Protein AF-A0A8J3T8C5-F1 (afdb_monomer_lite)

Radius of gyration: 22.95 Å; chains: 1; bounding box: 77×51×50 Å

Structure (mmCIF, N/CA/C/O backbone):
data_AF-A0A8J3T8C5-F1
#
_entry.id   AF-A0A8J3T8C5-F1
#
loop_
_atom_site.group_PDB
_atom_site.id
_atom_site.type_symbol
_atom_site.label_atom_id
_atom_site.label_alt_id
_atom_site.label_comp_id
_atom_site.label_asym_id
_atom_site.label_entity_id
_atom_site.label_seq_id
_atom_site.pdbx_PDB_ins_code
_atom_site.Cartn_x
_atom_site.Cartn_y
_atom_site.Cartn_z
_atom_site.occupancy
_atom_site.B_iso_or_equiv
_atom_site.auth_seq_id
_atom_site.auth_comp_id
_atom_site.auth_asym_id
_atom_site.auth_atom_id
_atom_site.pdbx_PDB_model_num
ATOM 1 N N . MET A 1 1 ? -41.965 19.117 18.213 1.00 55.69 1 MET A N 1
ATOM 2 C CA . MET A 1 1 ? -40.954 18.030 18.163 1.00 55.69 1 MET A CA 1
ATOM 3 C C . MET A 1 1 ? -40.346 17.825 16.765 1.00 55.69 1 MET A C 1
ATOM 5 O O . MET A 1 1 ? -39.524 16.938 16.603 1.00 55.69 1 MET A O 1
ATOM 9 N N . THR A 1 2 ? -40.701 18.625 15.754 1.00 56.28 2 THR A N 1
ATOM 10 C CA . THR A 1 2 ? -40.221 18.489 14.362 1.00 56.28 2 THR A CA 1
ATOM 11 C C . THR A 1 2 ? -38.882 19.183 14.089 1.00 56.28 2 THR A C 1
ATOM 13 O O . THR A 1 2 ? -38.141 18.744 13.213 1.00 56.28 2 THR A O 1
ATOM 16 N N . ASP A 1 3 ? -38.525 20.197 14.880 1.00 58.56 3 ASP A N 1
ATOM 17 C CA . ASP A 1 3 ? -37.331 21.024 14.638 1.00 58.56 3 ASP A CA 1
ATOM 18 C C . ASP A 1 3 ? -36.010 20.261 14.844 1.00 58.56 3 ASP A C 1
ATOM 20 O O . ASP A 1 3 ? -35.013 20.537 14.179 1.00 58.56 3 ASP A O 1
ATOM 24 N N . GLY A 1 4 ? -36.007 19.233 15.702 1.00 58.41 4 GLY A N 1
ATOM 25 C CA . GLY A 1 4 ? -34.820 18.412 15.961 1.00 58.41 4 GLY A CA 1
ATOM 26 C C . GLY A 1 4 ? -34.433 17.494 14.795 1.00 58.41 4 GLY A C 1
ATOM 27 O O . GLY A 1 4 ? -33.251 17.321 14.514 1.00 58.41 4 GLY A O 1
ATOM 28 N N . ILE A 1 5 ? -35.413 16.939 14.075 1.00 61.56 5 ILE A N 1
ATOM 29 C CA . ILE A 1 5 ? -35.160 16.022 12.949 1.00 61.56 5 ILE A CA 1
ATOM 30 C C . ILE A 1 5 ? -34.628 16.797 11.737 1.00 61.56 5 ILE A C 1
ATOM 32 O O . ILE A 1 5 ? -33.687 16.351 11.083 1.00 61.56 5 ILE A O 1
ATOM 36 N N . ALA A 1 6 ? -35.170 17.991 11.475 1.00 65.62 6 ALA A N 1
ATOM 37 C CA . ALA A 1 6 ? -34.697 18.854 10.395 1.00 65.62 6 ALA A CA 1
ATOM 38 C C . ALA A 1 6 ? -33.242 19.315 10.614 1.00 65.62 6 ALA A C 1
ATOM 40 O O . ALA A 1 6 ? -32.443 19.302 9.676 1.00 65.62 6 ALA A O 1
ATOM 41 N N . ALA A 1 7 ? -32.871 19.647 11.856 1.00 57.91 7 ALA A N 1
ATOM 42 C CA . ALA A 1 7 ? -31.503 20.027 12.209 1.00 57.91 7 ALA A CA 1
ATOM 43 C C . ALA A 1 7 ? -30.501 18.869 12.037 1.00 57.91 7 ALA A C 1
ATOM 45 O O . ALA A 1 7 ? -29.397 19.069 11.527 1.00 57.91 7 ALA A O 1
ATOM 46 N N . ILE A 1 8 ? -30.894 17.643 12.400 1.00 55.78 8 ILE A N 1
ATOM 47 C CA . ILE A 1 8 ? -30.067 16.443 12.195 1.00 55.78 8 ILE A CA 1
ATOM 48 C C . ILE A 1 8 ? -29.873 16.173 10.700 1.00 55.78 8 ILE A C 1
ATOM 50 O O . ILE A 1 8 ? -28.746 15.946 10.259 1.00 55.78 8 ILE A O 1
ATOM 54 N N . GLN A 1 9 ? -30.941 16.255 9.904 1.00 53.22 9 GLN A N 1
ATOM 55 C CA . GLN A 1 9 ? -30.869 16.004 8.465 1.00 53.22 9 GLN A CA 1
ATOM 56 C C . GLN A 1 9 ? -29.962 17.018 7.749 1.00 53.22 9 GLN A C 1
ATOM 58 O O . GLN A 1 9 ? -29.167 16.643 6.888 1.00 53.22 9 GLN A O 1
ATOM 63 N N . ALA A 1 10 ? -30.025 18.294 8.144 1.00 59.94 10 ALA A N 1
ATOM 64 C CA . ALA A 1 10 ? -29.144 19.334 7.620 1.00 59.94 10 ALA A CA 1
ATOM 65 C C . ALA A 1 10 ? -27.668 19.043 7.933 1.00 59.94 10 ALA A C 1
ATOM 67 O O . ALA A 1 10 ? -26.815 19.144 7.048 1.00 59.94 10 ALA A O 1
ATOM 68 N N . ARG A 1 11 ? -27.369 18.599 9.161 1.00 54.31 11 ARG A N 1
ATOM 69 C CA . ARG A 1 11 ? -26.005 18.245 9.564 1.00 54.31 11 ARG A CA 1
ATOM 70 C C . ARG A 1 11 ? -25.474 17.015 8.826 1.00 54.31 11 ARG A C 1
ATOM 72 O O . ARG A 1 11 ? -24.304 16.992 8.456 1.00 54.31 11 ARG A O 1
ATOM 79 N N . VAL A 1 12 ? -26.316 16.014 8.575 1.00 58.22 12 VAL A N 1
ATOM 80 C CA . VAL A 1 12 ? -25.946 14.833 7.776 1.00 58.22 12 VAL A CA 1
ATOM 81 C C . VAL A 1 12 ? -25.574 15.236 6.348 1.00 58.22 12 VAL A C 1
ATOM 83 O O . VAL A 1 12 ? -24.532 14.811 5.851 1.00 58.22 12 VAL A O 1
ATOM 86 N N . ASN A 1 13 ? -26.365 16.101 5.712 1.00 59.00 13 ASN A N 1
ATOM 87 C CA . ASN A 1 13 ? -26.093 16.570 4.352 1.00 59.00 13 ASN A CA 1
ATOM 88 C C . ASN A 1 13 ? -24.803 17.405 4.273 1.00 59.00 13 ASN A C 1
ATOM 90 O O . ASN A 1 13 ? -24.021 17.258 3.334 1.00 59.00 13 ASN A O 1
ATOM 94 N N . GLU A 1 14 ? -24.543 18.247 5.277 1.00 64.75 14 GLU A N 1
ATOM 95 C CA . GLU A 1 14 ? -23.305 19.027 5.373 1.00 64.75 14 GLU A CA 1
ATOM 96 C C . GLU A 1 14 ? -22.074 18.115 5.499 1.00 64.75 14 GLU A C 1
ATOM 98 O O . GLU A 1 14 ? -21.098 18.275 4.765 1.00 64.75 14 GLU A O 1
ATOM 103 N N . LEU A 1 15 ? -22.139 17.108 6.375 1.00 50.66 15 LEU A N 1
ATOM 104 C CA . LEU A 1 15 ? -21.057 16.140 6.567 1.00 50.66 15 LEU A CA 1
ATOM 105 C C . LEU A 1 15 ? -20.821 15.284 5.316 1.00 50.66 15 LEU A C 1
ATOM 107 O O . LEU A 1 15 ? -19.675 15.002 4.972 1.00 50.66 15 LEU A O 1
ATOM 111 N N . GLN A 1 16 ? -21.878 14.917 4.589 1.00 51.81 16 GLN A N 1
ATOM 112 C CA . GLN A 1 16 ? -21.759 14.233 3.298 1.00 51.81 16 GLN A CA 1
ATOM 113 C C . GLN A 1 16 ? -21.097 15.120 2.235 1.00 51.81 16 GLN A C 1
ATOM 115 O O . GLN A 1 16 ? -20.261 14.637 1.465 1.00 51.81 16 GLN A O 1
ATOM 120 N N . GLY A 1 17 ? -21.418 16.417 2.215 1.00 54.91 17 GLY A N 1
ATOM 121 C CA . GLY A 1 17 ? -20.765 17.398 1.349 1.00 54.91 17 GLY A CA 1
ATOM 122 C C . GLY A 1 17 ? -19.274 17.541 1.659 1.00 54.91 17 GLY A C 1
ATOM 123 O O . GLY A 1 17 ? -18.442 17.448 0.756 1.00 54.91 17 GLY A O 1
ATOM 124 N N . GLN A 1 18 ? -18.925 17.670 2.941 1.00 59.22 18 GLN A N 1
ATOM 125 C CA . GLN A 1 18 ? -17.535 17.739 3.399 1.00 59.22 18 GLN A CA 1
ATOM 126 C C . GLN A 1 18 ? -16.766 16.456 3.067 1.00 59.22 18 GLN A C 1
ATOM 128 O O . GLN A 1 18 ? -15.662 16.521 2.533 1.00 59.22 18 GLN A O 1
ATOM 133 N N . PHE A 1 19 ? -17.369 15.286 3.287 1.00 44.81 19 PHE A N 1
ATOM 134 C CA . PHE A 1 19 ? -16.775 13.993 2.947 1.00 44.81 19 PHE A CA 1
ATOM 135 C C . PHE A 1 19 ? -16.534 13.836 1.439 1.00 44.81 19 PHE A C 1
ATOM 137 O O . PHE A 1 19 ? -15.492 13.335 1.014 1.00 44.81 19 PHE A O 1
ATOM 144 N N . THR A 1 20 ? -17.470 14.312 0.617 1.00 53.16 20 THR A N 1
ATOM 145 C CA . THR A 1 20 ? -17.344 14.295 -0.847 1.00 53.16 20 THR A CA 1
ATOM 146 C C . THR A 1 20 ? -16.224 15.221 -1.322 1.00 53.16 20 THR A C 1
ATOM 148 O O . THR A 1 20 ? -15.418 14.830 -2.171 1.00 53.16 20 THR A O 1
ATOM 151 N N . GLN A 1 21 ? -16.107 16.422 -0.746 1.00 46.53 21 GLN A N 1
ATOM 152 C CA . GLN A 1 21 ? -14.999 17.330 -1.053 1.00 46.53 21 GLN A CA 1
ATOM 153 C C . GLN A 1 21 ? -13.644 16.785 -0.595 1.00 46.53 21 GLN A C 1
ATOM 155 O O . GLN A 1 21 ? -12.663 16.911 -1.331 1.00 46.53 21 GLN A O 1
ATOM 160 N N . LEU A 1 22 ? -13.579 16.143 0.574 1.00 43.19 22 LEU A N 1
ATOM 161 C CA . LEU A 1 22 ? -12.342 15.554 1.085 1.00 43.19 22 LEU A CA 1
ATOM 162 C C . LEU A 1 22 ? -11.842 14.435 0.162 1.00 43.19 22 LEU A C 1
ATOM 164 O O . LEU A 1 22 ? -10.681 14.441 -0.239 1.00 43.19 22 LEU A O 1
ATOM 168 N N . LYS A 1 23 ? -12.743 13.542 -0.271 1.00 45.03 23 LYS A N 1
ATOM 169 C CA . LYS A 1 23 ? -12.442 12.501 -1.268 1.00 45.03 23 LYS A CA 1
ATOM 170 C C . LYS A 1 23 ? -11.961 13.078 -2.594 1.00 45.03 23 LYS A C 1
ATOM 172 O O . LYS A 1 23 ? -10.993 12.593 -3.173 1.00 45.03 23 LYS A O 1
ATOM 177 N N . THR A 1 24 ? -12.621 14.129 -3.074 1.00 45.75 24 THR A N 1
ATOM 178 C CA . THR A 1 24 ? -12.280 14.757 -4.358 1.00 45.75 24 THR A CA 1
ATOM 179 C C . THR A 1 24 ? -10.909 15.433 -4.297 1.00 45.75 24 THR A C 1
ATOM 181 O O . THR A 1 24 ? -10.104 15.281 -5.215 1.00 45.75 24 THR A O 1
ATOM 184 N N . THR A 1 25 ? -10.598 16.119 -3.197 1.00 47.84 25 THR A N 1
ATOM 185 C CA . THR A 1 25 ? -9.298 16.769 -2.971 1.00 47.84 25 THR A CA 1
ATOM 186 C C . THR A 1 25 ? -8.164 15.747 -2.837 1.00 47.84 25 THR A C 1
ATOM 188 O O . THR A 1 25 ? -7.097 15.940 -3.425 1.00 47.84 25 THR A O 1
ATOM 191 N N . SER A 1 26 ? -8.397 14.628 -2.144 1.00 46.00 26 SER A N 1
ATOM 192 C CA . SER A 1 26 ? -7.436 13.521 -2.028 1.00 46.00 26 SER A CA 1
ATOM 193 C C . SER A 1 26 ? -7.177 12.838 -3.371 1.00 46.00 26 SER A C 1
ATOM 195 O O . SER A 1 26 ? -6.021 12.652 -3.755 1.00 46.00 26 SER A O 1
ATOM 197 N N . ALA A 1 27 ? -8.234 12.537 -4.132 1.00 44.28 27 ALA A N 1
ATOM 198 C CA . ALA A 1 27 ? -8.114 11.977 -5.474 1.00 44.28 27 ALA A CA 1
ATOM 199 C C . ALA A 1 27 ? -7.361 12.931 -6.412 1.00 44.28 27 ALA A C 1
ATOM 201 O O . ALA A 1 27 ? -6.441 12.512 -7.110 1.00 44.28 27 ALA A O 1
ATOM 202 N N . THR A 1 28 ? -7.688 14.226 -6.378 1.00 46.66 28 THR A N 1
ATOM 203 C CA . THR A 1 28 ? -7.022 15.253 -7.193 1.00 46.66 28 THR A CA 1
ATOM 204 C C . THR A 1 28 ? -5.547 15.382 -6.826 1.00 46.66 28 THR A C 1
ATOM 206 O O . THR A 1 28 ? -4.703 15.382 -7.716 1.00 46.66 28 THR A O 1
ATOM 209 N N . SER A 1 29 ? -5.210 15.397 -5.536 1.00 55.72 29 SER A N 1
ATOM 210 C CA . SER A 1 29 ? -3.818 15.416 -5.069 1.00 55.72 29 SER A CA 1
ATOM 211 C C . SER A 1 29 ? -3.040 14.180 -5.532 1.00 55.72 29 SER A C 1
ATOM 213 O O . SER A 1 29 ? -1.912 14.308 -5.995 1.00 55.72 29 SER A O 1
ATOM 215 N N . GLY A 1 30 ? -3.652 12.990 -5.494 1.00 53.00 30 GLY A N 1
ATOM 216 C CA . GLY A 1 30 ? -3.046 11.754 -6.002 1.00 53.00 30 GLY A CA 1
ATOM 217 C C . GLY A 1 30 ? -2.816 11.767 -7.518 1.00 53.00 30 GLY A C 1
ATOM 218 O O . GLY A 1 30 ? -1.750 11.368 -7.981 1.00 53.00 30 GLY A O 1
ATOM 219 N N . GLN A 1 31 ? -3.774 12.283 -8.297 1.00 53.00 31 GLN A N 1
ATOM 220 C CA . GLN A 1 31 ? -3.626 12.451 -9.750 1.00 53.00 31 GLN A CA 1
ATOM 221 C C . GLN A 1 31 ? -2.561 13.492 -10.103 1.00 53.00 31 GLN A C 1
ATOM 223 O O . GLN A 1 31 ? -1.750 13.265 -10.998 1.00 53.00 31 GLN A O 1
ATOM 228 N N . GLN A 1 32 ? -2.539 14.626 -9.400 1.00 50.03 32 GLN A N 1
ATOM 229 C CA . GLN A 1 32 ? -1.539 15.669 -9.618 1.00 50.03 32 GLN A CA 1
ATOM 230 C C . GLN A 1 32 ? -0.143 15.190 -9.233 1.00 50.03 32 GLN A C 1
ATOM 232 O O . GLN A 1 32 ? 0.813 15.470 -9.951 1.00 50.03 32 GLN A O 1
ATOM 237 N N . PHE A 1 33 ? -0.033 14.389 -8.177 1.00 54.75 33 PHE A N 1
ATOM 238 C CA . PHE A 1 33 ? 1.224 13.771 -7.793 1.00 54.75 33 PHE A CA 1
ATOM 239 C C . PHE A 1 33 ? 1.699 12.727 -8.815 1.00 54.75 33 PHE A C 1
ATOM 241 O O . PHE A 1 33 ? 2.848 12.770 -9.249 1.00 54.75 33 PHE A O 1
ATOM 248 N N . ALA A 1 34 ? 0.810 11.851 -9.296 1.00 54.12 34 ALA A N 1
ATOM 249 C CA . ALA A 1 34 ? 1.122 10.902 -10.368 1.00 54.12 34 ALA A CA 1
ATOM 250 C C . ALA A 1 34 ? 1.529 11.611 -11.676 1.00 54.12 34 ALA A C 1
ATOM 252 O O . ALA A 1 34 ? 2.442 11.161 -12.374 1.00 54.12 34 ALA A O 1
ATOM 253 N N . ALA A 1 35 ? 0.897 12.743 -11.995 1.00 51.41 35 ALA A N 1
ATOM 254 C CA . ALA A 1 35 ? 1.251 13.575 -13.141 1.00 51.41 35 ALA A CA 1
ATOM 255 C C . ALA A 1 35 ? 2.627 14.242 -12.971 1.00 51.41 35 ALA A C 1
ATOM 257 O O . ALA A 1 35 ? 3.427 14.231 -13.908 1.00 51.41 35 ALA A O 1
ATOM 258 N N . GLN A 1 36 ? 2.941 14.759 -11.779 1.00 53.69 36 GLN A N 1
ATOM 259 C CA . GLN A 1 36 ? 4.258 15.319 -11.454 1.00 53.69 36 GLN A CA 1
ATOM 260 C C . GLN A 1 36 ? 5.361 14.248 -11.504 1.00 53.69 36 GLN A C 1
ATOM 262 O O . GLN A 1 36 ? 6.423 14.492 -12.074 1.00 53.69 36 GLN A O 1
ATOM 267 N N . LEU A 1 37 ? 5.088 13.033 -11.016 1.00 50.53 37 LEU A N 1
ATOM 268 C CA . LEU A 1 37 ? 5.977 11.870 -11.134 1.00 50.53 37 LEU A CA 1
ATOM 269 C C . LEU A 1 37 ? 6.206 11.457 -12.590 1.00 50.53 37 LEU A C 1
ATOM 271 O O . LEU A 1 37 ? 7.346 11.246 -12.997 1.00 50.53 37 LEU A O 1
ATOM 275 N N . THR A 1 38 ? 5.145 11.400 -13.397 1.00 49.72 38 THR A N 1
ATOM 276 C CA . THR A 1 38 ? 5.246 11.081 -14.831 1.00 49.72 38 THR A CA 1
ATOM 277 C C . THR A 1 38 ? 6.091 12.127 -15.566 1.00 49.72 38 THR A C 1
ATOM 279 O O . THR A 1 38 ? 6.924 11.783 -16.408 1.00 49.72 38 THR A O 1
ATOM 282 N N . ALA A 1 39 ? 5.925 13.410 -15.231 1.00 42.28 39 ALA A N 1
ATOM 283 C CA . ALA A 1 39 ? 6.722 14.496 -15.796 1.00 42.28 39 ALA A CA 1
ATOM 284 C C . ALA A 1 39 ? 8.204 14.405 -15.382 1.00 42.28 39 ALA A C 1
ATOM 286 O O . ALA A 1 39 ? 9.090 14.535 -16.231 1.00 42.28 39 ALA A O 1
ATOM 287 N N . ALA A 1 40 ? 8.486 14.106 -14.111 1.00 41.47 40 ALA A N 1
ATOM 288 C CA . ALA A 1 40 ? 9.845 13.903 -13.610 1.00 41.47 40 ALA A CA 1
ATOM 289 C C . ALA A 1 40 ? 10.533 12.688 -14.266 1.00 41.47 40 ALA A C 1
ATOM 291 O O . ALA A 1 40 ? 11.678 12.783 -14.706 1.00 41.47 40 ALA A O 1
ATOM 292 N N . GLN A 1 41 ? 9.818 11.572 -14.431 1.00 45.50 41 GLN A N 1
ATOM 293 C CA . GLN A 1 41 ? 10.325 10.356 -15.080 1.00 45.50 41 GLN A CA 1
ATOM 294 C C . GLN A 1 41 ? 10.598 10.553 -16.578 1.00 45.50 41 GLN A C 1
ATOM 296 O O . GLN A 1 41 ? 11.616 10.084 -17.087 1.00 45.50 41 GLN A O 1
ATOM 301 N N . LYS A 1 42 ? 9.742 11.300 -17.291 1.00 38.91 42 LYS A N 1
ATOM 302 C CA . LYS A 1 42 ? 9.978 11.667 -18.699 1.00 38.91 42 LYS A CA 1
ATOM 303 C C . LYS A 1 42 ? 11.218 12.552 -18.859 1.00 38.91 42 LYS A C 1
ATOM 305 O O . LYS A 1 42 ? 11.930 12.437 -19.853 1.00 38.91 42 LYS A O 1
ATOM 310 N N . THR A 1 43 ? 11.489 13.398 -17.869 1.00 36.41 43 THR A N 1
ATOM 311 C CA . THR A 1 43 ? 12.671 14.268 -17.846 1.00 36.41 43 THR A CA 1
ATOM 312 C C . THR A 1 43 ? 13.942 13.447 -17.608 1.00 36.41 43 THR A C 1
ATOM 314 O O . THR A 1 43 ? 14.896 13.582 -18.367 1.00 36.41 43 THR A O 1
ATOM 317 N N . ALA A 1 44 ? 13.923 12.505 -16.658 1.00 37.28 44 ALA A N 1
ATOM 318 C CA . ALA A 1 44 ? 15.047 11.603 -16.388 1.00 37.28 44 ALA A CA 1
ATOM 319 C C . ALA A 1 44 ? 15.377 10.667 -17.573 1.00 37.28 44 ALA A C 1
ATOM 321 O O . ALA A 1 44 ? 16.546 10.485 -17.909 1.00 37.28 44 ALA A O 1
ATOM 322 N N . ALA A 1 45 ? 14.364 10.134 -18.269 1.00 38.78 45 ALA A N 1
ATOM 323 C CA . ALA A 1 45 ? 14.564 9.328 -19.478 1.00 38.78 45 ALA A CA 1
ATOM 324 C C . ALA A 1 45 ? 15.137 10.142 -20.658 1.00 38.78 45 ALA A C 1
ATOM 326 O O . ALA A 1 45 ? 15.877 9.600 -21.477 1.00 38.78 45 ALA A O 1
ATOM 327 N N . GLY A 1 46 ? 14.833 11.444 -20.734 1.00 32.97 46 GLY A N 1
ATOM 328 C CA . GLY A 1 46 ? 15.416 12.362 -21.719 1.00 32.97 46 GLY A CA 1
ATOM 329 C C . GLY A 1 46 ? 16.878 12.721 -21.432 1.00 32.97 46 GLY A C 1
ATOM 330 O O . GLY A 1 46 ? 17.645 12.943 -22.365 1.00 32.97 46 GLY A O 1
ATOM 331 N N . THR A 1 47 ? 17.294 12.726 -20.163 1.00 36.22 47 THR A N 1
ATOM 332 C CA . THR A 1 47 ? 18.684 13.007 -19.767 1.00 36.22 47 THR A CA 1
ATOM 333 C C . THR A 1 47 ? 19.624 11.816 -20.001 1.00 36.22 47 THR A C 1
ATOM 335 O O . THR A 1 47 ? 20.795 12.025 -20.303 1.00 36.22 47 THR A O 1
ATOM 338 N N . SER A 1 48 ? 19.132 10.570 -19.967 1.00 36.41 48 SER A N 1
ATOM 339 C CA . SER A 1 48 ? 19.947 9.380 -20.287 1.00 36.41 48 SER A CA 1
ATOM 340 C C . SER A 1 48 ? 20.266 9.196 -21.780 1.00 36.41 48 SER A C 1
ATOM 342 O O . SER A 1 48 ? 21.066 8.327 -22.115 1.00 36.41 48 SER A O 1
ATOM 344 N N . ALA A 1 49 ? 19.687 9.992 -22.686 1.00 38.06 49 ALA A N 1
ATOM 345 C CA . ALA A 1 49 ? 19.872 9.835 -24.133 1.00 38.06 49 ALA A CA 1
ATOM 346 C C . ALA A 1 49 ? 21.042 10.649 -24.733 1.00 38.06 49 ALA A C 1
ATOM 348 O O . ALA A 1 49 ? 21.188 10.684 -25.953 1.00 38.06 49 ALA A O 1
ATOM 349 N N . SER A 1 50 ? 21.891 11.287 -23.919 1.00 38.59 50 SER A N 1
ATOM 350 C CA . SER A 1 50 ? 23.033 12.075 -24.409 1.00 38.59 50 SER A CA 1
ATOM 351 C C . SER A 1 50 ? 24.358 11.668 -23.762 1.00 38.59 50 SER A C 1
ATOM 353 O O . SER A 1 50 ? 24.945 12.420 -22.986 1.00 38.59 50 SER A O 1
ATOM 355 N N . THR A 1 51 ? 24.879 10.513 -24.171 1.00 32.47 51 THR A N 1
ATOM 356 C CA . THR A 1 51 ? 26.321 10.232 -24.109 1.00 32.47 51 THR A CA 1
ATOM 357 C C . THR A 1 51 ? 26.723 9.399 -25.322 1.00 32.47 51 THR A C 1
ATOM 359 O O . THR A 1 51 ? 26.718 8.171 -25.312 1.00 32.47 51 THR A O 1
ATOM 362 N N . THR A 1 52 ? 27.056 10.097 -26.407 1.00 31.28 52 THR A N 1
ATOM 363 C CA . THR A 1 52 ? 27.794 9.538 -27.543 1.00 31.28 52 THR A CA 1
ATOM 364 C C . THR A 1 52 ? 29.236 9.285 -27.111 1.00 31.28 52 THR A C 1
ATOM 366 O O . THR A 1 52 ? 29.931 10.213 -26.703 1.00 31.28 52 THR A O 1
ATOM 369 N N . GLY A 1 53 ? 29.693 8.042 -27.236 1.00 29.00 53 GLY A N 1
ATOM 370 C CA . GLY A 1 53 ? 31.083 7.644 -27.028 1.00 29.00 53 GLY A CA 1
ATOM 371 C C . GLY A 1 53 ? 31.376 6.330 -27.746 1.00 29.00 53 GLY A C 1
ATOM 372 O O . GLY A 1 53 ? 31.159 5.254 -27.203 1.00 29.00 53 GLY A O 1
ATOM 373 N N . THR A 1 54 ? 31.827 6.436 -28.993 1.00 31.67 54 THR A N 1
ATOM 374 C CA . THR A 1 54 ? 32.287 5.349 -29.866 1.00 31.67 54 THR A CA 1
ATOM 375 C C . THR A 1 54 ? 33.524 4.641 -29.303 1.00 31.67 54 THR A C 1
ATOM 377 O O . THR A 1 54 ? 34.486 5.309 -28.939 1.00 31.67 54 THR A O 1
ATOM 380 N N . THR A 1 55 ? 33.559 3.304 -29.335 1.00 27.12 55 THR A N 1
ATOM 381 C CA . THR A 1 55 ? 34.720 2.488 -29.772 1.00 27.12 55 THR A CA 1
ATOM 382 C C . THR A 1 55 ? 34.333 1.011 -29.879 1.00 27.12 55 THR A C 1
ATOM 384 O O . THR A 1 55 ? 33.496 0.505 -29.139 1.00 27.12 55 THR A O 1
ATOM 387 N N . ALA A 1 56 ? 34.899 0.348 -30.884 1.00 26.73 56 ALA A N 1
ATOM 388 C CA . ALA A 1 56 ? 34.482 -0.946 -31.401 1.00 26.73 56 ALA A CA 1
ATOM 389 C C . ALA A 1 56 ? 35.354 -2.128 -30.927 1.00 26.73 56 ALA A C 1
ATOM 391 O O . ALA A 1 56 ? 36.542 -1.965 -30.677 1.00 26.73 56 ALA A O 1
ATOM 392 N N . SER A 1 57 ? 34.736 -3.318 -31.004 1.00 26.88 57 SER A N 1
ATOM 393 C CA . SER A 1 57 ? 35.293 -4.653 -31.318 1.00 26.88 57 SER A CA 1
ATOM 394 C C . SER A 1 57 ? 36.074 -5.4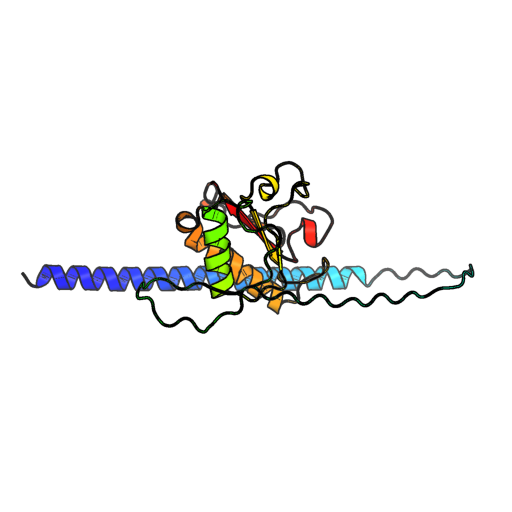40 -30.248 1.00 26.88 57 SER A C 1
ATOM 396 O O . SER A 1 57 ? 37.202 -5.099 -29.914 1.00 26.88 57 SER A O 1
ATOM 398 N N . THR A 1 58 ? 35.602 -6.645 -29.879 1.00 25.05 58 THR A N 1
ATOM 399 C CA . THR A 1 58 ? 35.942 -7.931 -30.553 1.00 25.05 58 THR A CA 1
ATOM 400 C C . THR A 1 58 ? 35.312 -9.144 -29.829 1.00 25.05 58 THR A C 1
ATOM 402 O O . THR A 1 58 ? 35.099 -9.133 -28.624 1.00 25.05 58 THR A O 1
ATOM 405 N N . ALA A 1 59 ? 35.004 -10.156 -30.644 1.00 26.59 59 ALA A N 1
ATOM 406 C CA . ALA A 1 59 ? 34.358 -11.460 -30.468 1.00 26.59 59 ALA A CA 1
ATOM 407 C C . ALA A 1 59 ? 34.616 -12.324 -29.210 1.00 26.59 59 ALA A C 1
ATOM 409 O O . ALA A 1 59 ? 35.696 -12.334 -28.629 1.00 26.59 59 ALA A O 1
ATOM 410 N N . GLY A 1 60 ? 33.634 -13.200 -28.941 1.00 25.73 60 GLY A N 1
ATOM 411 C CA . GLY A 1 60 ? 33.757 -14.407 -28.117 1.00 25.73 60 GLY A CA 1
ATOM 412 C C . GLY A 1 60 ? 32.541 -15.334 -28.271 1.00 25.73 60 GLY A C 1
ATOM 413 O O . GLY A 1 60 ? 31.494 -15.098 -27.681 1.00 25.73 60 GLY A O 1
ATOM 414 N N . THR A 1 61 ? 32.689 -16.362 -29.106 1.00 28.25 61 THR A N 1
ATOM 415 C CA . THR A 1 61 ? 31.736 -17.435 -29.448 1.00 28.25 61 THR A CA 1
ATOM 416 C C . THR A 1 61 ? 31.395 -18.350 -28.260 1.00 28.25 61 THR A C 1
ATOM 418 O O . THR A 1 61 ? 32.285 -18.708 -27.494 1.00 28.25 61 THR A O 1
ATOM 421 N N . GLY A 1 62 ? 30.145 -18.824 -28.166 1.00 26.22 62 GLY A N 1
ATOM 422 C CA . GLY A 1 62 ? 29.739 -19.914 -27.267 1.00 26.22 62 GLY A CA 1
ATOM 423 C C . GLY A 1 62 ? 28.302 -20.388 -27.522 1.00 26.22 62 GLY A C 1
ATOM 424 O O . GLY A 1 62 ? 27.388 -19.581 -27.628 1.00 26.22 62 GLY A O 1
ATOM 425 N N . THR A 1 63 ? 28.125 -21.699 -27.659 1.00 26.03 63 THR A N 1
ATOM 426 C CA . THR A 1 63 ? 27.030 -22.411 -28.344 1.00 26.03 63 THR A CA 1
ATOM 427 C C . THR A 1 63 ? 26.125 -23.179 -27.360 1.00 26.03 63 THR A C 1
ATOM 429 O O . THR A 1 63 ? 26.636 -23.694 -26.371 1.00 26.03 63 THR A O 1
ATOM 432 N N . THR A 1 64 ? 24.836 -23.375 -27.715 1.00 25.88 64 THR A N 1
ATOM 433 C CA . THR A 1 64 ? 23.840 -24.374 -27.197 1.00 25.88 64 THR A CA 1
ATOM 434 C C . THR A 1 64 ? 23.410 -24.252 -25.716 1.00 25.88 64 THR A C 1
ATOM 436 O O . THR A 1 64 ? 24.155 -23.748 -24.898 1.00 25.88 64 THR A O 1
ATOM 439 N N . SER A 1 65 ? 22.223 -24.650 -25.240 1.00 26.03 65 SER A N 1
ATOM 440 C CA . SER A 1 65 ? 21.182 -25.566 -25.721 1.00 26.03 65 SER A CA 1
ATOM 441 C C . SER A 1 65 ? 19.832 -25.244 -25.047 1.00 26.03 65 SER A C 1
ATOM 443 O O . SER A 1 65 ? 19.793 -24.677 -23.957 1.00 26.03 65 SER A O 1
ATOM 445 N N . ALA A 1 66 ? 18.734 -25.648 -25.684 1.00 27.53 66 ALA A N 1
ATOM 446 C CA . ALA A 1 66 ? 17.363 -25.586 -25.177 1.00 27.53 66 ALA A CA 1
ATOM 447 C C . ALA A 1 66 ? 17.094 -26.606 -24.053 1.00 27.53 66 ALA A C 1
ATOM 449 O O . ALA A 1 66 ? 17.739 -27.651 -24.020 1.00 27.53 66 ALA A O 1
ATOM 450 N N . THR A 1 67 ? 16.070 -26.376 -23.218 1.00 27.23 67 THR A N 1
ATOM 451 C CA . THR A 1 67 ? 15.200 -27.445 -22.679 1.00 27.23 67 THR A CA 1
ATOM 452 C C . THR A 1 67 ? 13.836 -26.887 -22.255 1.00 27.23 67 THR A C 1
ATOM 454 O O . THR A 1 67 ? 13.719 -26.008 -21.406 1.00 27.23 67 THR A O 1
ATOM 457 N N . THR A 1 68 ? 12.817 -27.448 -22.899 1.00 26.25 68 THR A N 1
ATOM 458 C CA . THR A 1 68 ? 11.378 -27.404 -22.625 1.00 26.25 68 THR A CA 1
ATOM 459 C C . THR A 1 68 ? 11.035 -28.081 -21.295 1.00 26.25 68 THR A C 1
ATOM 461 O O . THR A 1 68 ? 11.591 -29.129 -20.983 1.00 26.25 68 THR A O 1
ATOM 464 N N . GLY A 1 69 ? 10.053 -27.551 -20.561 1.00 28.05 69 GLY A N 1
ATOM 465 C CA . GLY A 1 69 ? 9.493 -28.200 -19.372 1.00 28.05 69 GLY A CA 1
ATOM 466 C C . GLY A 1 69 ? 8.041 -27.799 -19.124 1.00 28.05 69 GLY A C 1
ATOM 467 O O . GLY A 1 69 ? 7.766 -26.842 -18.410 1.00 28.05 69 GLY A O 1
ATOM 468 N N . THR A 1 70 ? 7.122 -28.539 -19.740 1.00 30.11 70 THR A N 1
ATOM 469 C CA . THR A 1 70 ? 5.672 -28.520 -19.503 1.00 30.11 70 THR A CA 1
ATOM 470 C C . THR A 1 70 ? 5.339 -29.452 -18.342 1.00 30.11 70 THR A C 1
ATOM 472 O O . THR A 1 70 ? 5.687 -30.623 -18.437 1.00 30.11 70 THR A O 1
ATOM 475 N N . THR A 1 71 ? 4.571 -29.011 -17.339 1.00 28.88 71 THR A N 1
ATOM 476 C CA . THR A 1 71 ? 3.682 -29.910 -16.573 1.00 28.88 71 THR A CA 1
ATOM 477 C C . THR A 1 71 ? 2.469 -29.177 -16.004 1.00 28.88 71 THR A C 1
ATOM 479 O O . THR A 1 71 ? 2.578 -28.308 -15.142 1.00 28.88 71 THR A O 1
ATOM 482 N N . THR A 1 72 ? 1.312 -29.607 -16.499 1.00 26.25 72 THR A N 1
ATOM 483 C CA . THR A 1 72 ? -0.041 -29.502 -15.950 1.00 26.25 72 THR A CA 1
ATOM 484 C C . THR A 1 72 ? -0.141 -30.114 -14.550 1.00 26.25 72 THR A C 1
ATOM 486 O O . THR A 1 72 ? 0.363 -31.213 -14.333 1.00 26.25 72 THR A O 1
ATOM 489 N N . ALA A 1 73 ? -0.884 -29.475 -13.641 1.00 31.70 73 ALA A N 1
ATOM 490 C CA . ALA A 1 73 ? -1.475 -30.151 -12.487 1.00 31.70 73 ALA A CA 1
ATOM 491 C C . ALA A 1 73 ? -2.826 -29.518 -12.117 1.00 31.70 73 ALA A C 1
ATOM 493 O O . ALA A 1 73 ? -2.911 -28.409 -11.594 1.00 31.70 73 ALA A O 1
ATOM 494 N N . THR A 1 74 ? -3.876 -30.269 -12.433 1.00 30.53 74 THR A N 1
ATOM 495 C CA . THR A 1 74 ? -5.256 -30.138 -11.969 1.00 30.53 74 THR A CA 1
ATOM 496 C C . THR A 1 74 ? -5.346 -30.574 -10.509 1.00 30.53 74 THR A C 1
ATOM 498 O O . THR A 1 74 ? -4.894 -31.669 -10.189 1.00 30.53 74 THR A O 1
ATOM 501 N N . THR A 1 75 ? -6.022 -29.802 -9.654 1.00 35.19 75 THR A N 1
ATOM 502 C CA . THR A 1 75 ? -6.671 -30.375 -8.462 1.00 35.19 75 THR A CA 1
ATOM 503 C C . THR A 1 75 ? -7.913 -29.583 -8.073 1.00 35.19 75 THR A C 1
ATOM 505 O O . THR A 1 75 ? -7.859 -28.394 -7.776 1.00 35.19 75 THR A O 1
ATOM 508 N N . THR A 1 76 ? -9.024 -30.309 -8.094 1.00 30.08 76 THR A N 1
ATOM 509 C CA . THR A 1 76 ? -10.348 -30.017 -7.553 1.00 30.08 76 THR A CA 1
ATOM 510 C C . THR A 1 76 ? -10.300 -29.814 -6.037 1.00 30.08 76 THR A C 1
ATOM 512 O O . THR A 1 76 ? -9.714 -30.635 -5.334 1.00 30.08 76 THR A O 1
ATOM 515 N N . ALA A 1 77 ? -10.995 -28.798 -5.521 1.00 33.94 77 ALA A N 1
ATOM 516 C CA . ALA A 1 77 ? -11.451 -28.770 -4.133 1.00 33.94 77 ALA A CA 1
ATOM 517 C C . ALA A 1 77 ? -12.875 -28.197 -4.063 1.00 33.94 77 ALA A C 1
ATOM 519 O O . ALA A 1 77 ? -13.182 -27.161 -4.648 1.00 33.94 77 ALA A O 1
ATOM 520 N N . THR A 1 78 ? -13.729 -28.939 -3.366 1.00 28.09 78 THR A N 1
ATOM 521 C CA . THR A 1 78 ? -15.185 -28.816 -3.270 1.00 28.09 78 THR A CA 1
ATOM 522 C C . THR A 1 78 ? -15.587 -28.323 -1.875 1.00 28.09 78 THR A C 1
ATOM 524 O O . THR A 1 78 ? -15.047 -28.828 -0.895 1.00 28.09 78 THR A O 1
ATOM 527 N N . ALA A 1 79 ? -16.617 -27.459 -1.839 1.00 33.06 79 ALA A N 1
ATOM 528 C CA . ALA A 1 79 ? -17.550 -27.132 -0.736 1.00 33.06 79 ALA A CA 1
ATOM 529 C C . ALA A 1 79 ? -16.980 -26.339 0.478 1.00 33.06 79 ALA A C 1
ATOM 531 O O . ALA A 1 79 ? -15.796 -26.405 0.770 1.00 33.06 79 ALA A O 1
ATOM 532 N N . THR A 1 80 ? -17.726 -25.496 1.211 1.00 29.45 80 THR A N 1
ATOM 533 C C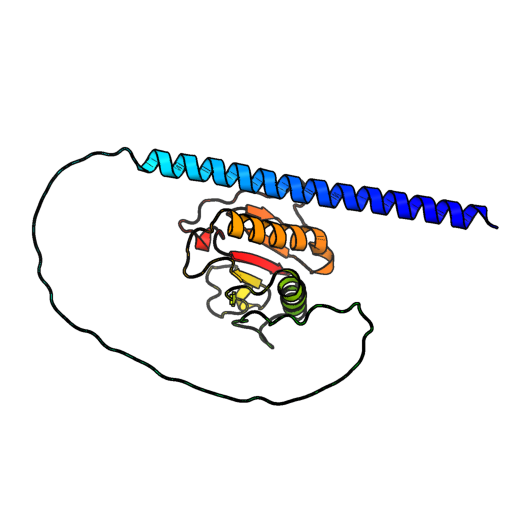A . THR A 1 80 ? -19.137 -25.576 1.639 1.00 29.45 80 THR A CA 1
ATOM 534 C C . THR A 1 80 ? -19.709 -24.195 2.017 1.00 29.45 80 THR A C 1
ATOM 536 O O . THR A 1 80 ? -19.002 -23.316 2.500 1.00 29.45 80 THR A O 1
ATOM 539 N N . THR A 1 81 ? -21.021 -24.068 1.818 1.00 39.28 81 THR A N 1
ATOM 540 C CA . THR A 1 81 ? -21.974 -22.985 2.117 1.00 39.28 81 THR A CA 1
ATOM 541 C C . THR A 1 81 ? -22.160 -22.617 3.603 1.00 39.28 81 THR A C 1
ATOM 543 O O . THR A 1 81 ? -22.200 -23.496 4.459 1.00 39.28 81 THR A O 1
ATOM 546 N N . GLY A 1 82 ? -22.455 -21.332 3.860 1.00 30.92 82 GLY A N 1
ATOM 547 C CA . GLY A 1 82 ? -23.193 -20.799 5.028 1.00 30.92 82 GLY 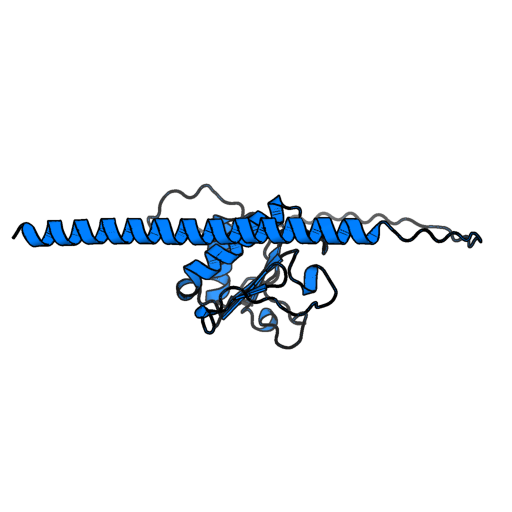A CA 1
ATOM 548 C C . GLY A 1 82 ? -22.603 -19.466 5.521 1.00 30.92 82 GLY A C 1
ATOM 549 O O . GLY A 1 82 ? -21.391 -19.353 5.608 1.00 30.92 82 GLY A O 1
ATOM 550 N N . THR A 1 83 ? -23.313 -18.386 5.859 1.00 34.28 83 THR A N 1
ATOM 551 C CA . THR A 1 83 ? -24.740 -18.041 5.913 1.00 34.28 83 THR A CA 1
ATOM 552 C C . THR A 1 83 ? -24.834 -16.502 5.930 1.00 34.28 83 THR A C 1
ATOM 554 O O . THR A 1 83 ? -24.055 -15.834 6.601 1.00 34.28 83 THR A O 1
ATOM 557 N N . THR A 1 84 ? -25.790 -15.987 5.159 1.00 41.41 84 THR A N 1
ATOM 558 C CA . THR A 1 84 ? -26.490 -14.686 5.141 1.00 41.41 84 THR A CA 1
ATOM 559 C C . THR A 1 84 ? -25.961 -13.501 5.973 1.00 41.41 84 THR A C 1
ATOM 561 O O . THR A 1 84 ? -26.121 -13.447 7.189 1.00 41.41 84 THR A O 1
ATOM 564 N N . GLY A 1 85 ? -25.516 -12.456 5.265 1.00 32.44 85 GLY A N 1
ATOM 565 C CA . GLY A 1 85 ? -25.431 -11.075 5.746 1.00 32.44 85 GLY A CA 1
ATOM 566 C C . GLY A 1 85 ? -25.762 -10.106 4.606 1.00 32.44 85 GLY A C 1
ATOM 567 O O . GLY A 1 85 ? -25.039 -10.030 3.618 1.00 32.44 85 GLY A O 1
ATOM 568 N N . THR A 1 86 ? -26.890 -9.409 4.713 1.00 48.09 86 THR A N 1
ATOM 569 C CA . THR A 1 86 ? -27.429 -8.466 3.722 1.00 48.09 86 THR A CA 1
ATOM 570 C C . THR A 1 86 ? -26.434 -7.345 3.407 1.00 48.09 86 THR A C 1
ATOM 572 O O . THR A 1 86 ? -26.260 -6.446 4.221 1.00 48.09 86 THR A O 1
ATOM 575 N N . THR A 1 87 ? -25.803 -7.356 2.228 1.00 36.81 87 THR A N 1
ATOM 576 C CA . THR A 1 87 ? -25.107 -6.179 1.676 1.00 36.81 87 THR A CA 1
ATOM 577 C C . THR A 1 87 ? -25.254 -6.159 0.156 1.00 36.81 87 THR A C 1
ATOM 579 O O . THR A 1 87 ? -25.310 -7.210 -0.477 1.00 36.81 87 THR A O 1
ATOM 582 N N . ALA A 1 88 ? -25.391 -4.953 -0.398 1.00 41.19 88 ALA A N 1
ATOM 583 C CA . ALA A 1 88 ? -25.601 -4.653 -1.810 1.00 41.19 88 ALA A CA 1
ATOM 584 C C . ALA A 1 88 ? -24.780 -5.543 -2.759 1.00 41.19 88 ALA A C 1
ATOM 586 O O . ALA A 1 88 ? -23.603 -5.791 -2.513 1.00 41.19 88 ALA A O 1
ATOM 587 N N . ALA A 1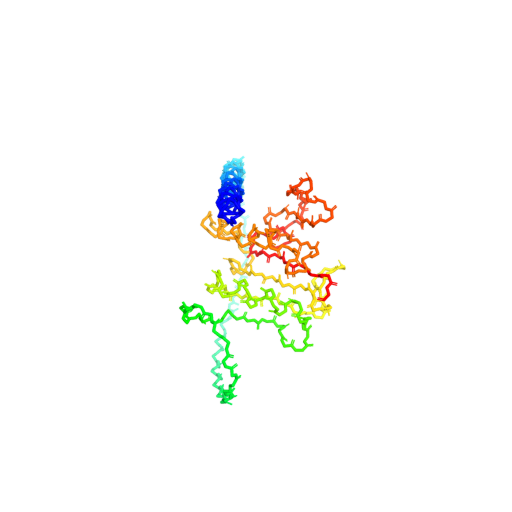 89 ? -25.420 -5.986 -3.844 1.00 39.75 89 ALA A N 1
ATOM 588 C CA . ALA A 1 89 ? -24.852 -6.879 -4.846 1.00 39.75 89 ALA A CA 1
ATOM 589 C C . ALA A 1 89 ? -23.492 -6.371 -5.355 1.00 39.75 89 ALA A C 1
ATOM 591 O O . ALA A 1 89 ? -23.418 -5.457 -6.178 1.00 39.75 89 ALA A O 1
ATOM 592 N N . THR A 1 90 ? -22.413 -6.979 -4.867 1.00 44.19 90 THR A N 1
ATOM 593 C CA . THR A 1 90 ? -21.101 -6.884 -5.491 1.00 44.19 90 THR A CA 1
ATOM 594 C C . THR A 1 90 ? -21.118 -7.775 -6.726 1.00 44.19 90 THR A C 1
ATOM 596 O O . THR A 1 90 ? -21.579 -8.917 -6.704 1.00 44.19 90 THR A O 1
ATOM 599 N N . LYS A 1 91 ? -20.654 -7.226 -7.849 1.00 48.94 91 LYS A N 1
ATOM 600 C CA . LYS A 1 91 ? -20.305 -8.009 -9.035 1.00 48.94 91 LYS A CA 1
ATOM 601 C C . LYS A 1 91 ? -19.393 -9.152 -8.571 1.00 48.94 91 LYS A C 1
ATOM 603 O O . LYS A 1 91 ? -18.467 -8.881 -7.812 1.00 48.94 91 LYS A O 1
ATOM 608 N N . SER A 1 92 ? -19.669 -10.394 -8.979 1.00 55.31 92 SER A N 1
ATOM 609 C CA . SER A 1 92 ? -18.780 -11.529 -8.690 1.00 55.31 92 SER A CA 1
ATOM 610 C C . SER A 1 92 ? -17.357 -11.139 -9.095 1.00 55.31 92 SER A C 1
ATOM 612 O O . SER A 1 92 ? -17.123 -10.829 -10.264 1.00 55.31 92 SER A O 1
ATOM 614 N N . HIS A 1 93 ? -16.458 -11.062 -8.116 1.00 73.12 93 HIS A N 1
ATOM 615 C CA . HIS A 1 93 ? -15.051 -10.719 -8.298 1.00 73.12 93 HIS A CA 1
ATOM 616 C C . HIS A 1 93 ? -14.240 -12.009 -8.255 1.00 73.12 93 HIS A C 1
ATOM 618 O O . HIS A 1 93 ? -14.382 -12.780 -7.304 1.00 73.12 93 HIS A O 1
ATOM 624 N N . ASP A 1 94 ? -13.420 -12.243 -9.278 1.00 81.44 94 ASP A N 1
ATOM 625 C CA . ASP A 1 94 ? -12.461 -13.344 -9.258 1.00 81.44 94 ASP A CA 1
ATOM 626 C C . ASP A 1 94 ? -11.293 -12.940 -8.350 1.00 81.44 94 ASP A C 1
ATOM 628 O O . ASP A 1 94 ? -10.593 -11.972 -8.668 1.00 81.44 94 ASP A O 1
ATOM 632 N N . PRO A 1 95 ? -11.065 -13.645 -7.226 1.00 87.38 95 PRO A N 1
ATOM 633 C CA . PRO A 1 95 ? -10.051 -13.245 -6.266 1.00 87.38 95 PRO A CA 1
ATOM 634 C C . PRO A 1 95 ? -8.658 -13.292 -6.892 1.00 87.38 95 PRO A C 1
ATOM 636 O O . PRO A 1 95 ? -8.309 -14.209 -7.644 1.00 87.38 95 PRO A O 1
ATOM 639 N N . SER A 1 96 ? -7.831 -12.315 -6.537 1.00 93.69 96 SER A N 1
ATOM 640 C CA . SER A 1 96 ? -6.434 -12.279 -6.951 1.00 93.69 96 SER A CA 1
ATOM 641 C C . SER A 1 96 ? -5.670 -13.494 -6.439 1.00 93.69 96 SER A C 1
ATOM 643 O O . SER A 1 96 ? -5.942 -14.047 -5.370 1.00 93.69 96 SER A O 1
ATOM 645 N N . LYS A 1 97 ? -4.615 -13.874 -7.163 1.00 95.44 97 LYS A N 1
ATOM 646 C CA . LYS A 1 97 ? -3.696 -14.918 -6.704 1.00 95.44 97 LYS A CA 1
ATOM 647 C C . LYS A 1 97 ? -2.977 -14.467 -5.428 1.00 95.44 97 LYS A C 1
ATOM 649 O O . LYS A 1 97 ? -2.033 -13.681 -5.496 1.00 95.44 97 LYS A O 1
ATOM 654 N N . LEU A 1 98 ? -3.374 -15.018 -4.283 1.00 95.81 98 LEU A N 1
ATOM 655 C CA . LEU A 1 98 ? -2.729 -14.783 -2.992 1.00 95.81 98 LEU A CA 1
ATOM 656 C C . LEU A 1 98 ? -1.581 -15.776 -2.756 1.00 95.81 98 LEU A C 1
ATOM 658 O O . LEU A 1 98 ? -1.767 -16.993 -2.764 1.00 95.81 98 LEU A O 1
ATOM 662 N N . VAL A 1 99 ? -0.380 -15.256 -2.516 1.00 95.75 99 VAL A N 1
ATOM 663 C CA . VAL A 1 99 ? 0.807 -16.025 -2.124 1.00 95.75 99 VAL A CA 1
ATOM 664 C C . VAL A 1 99 ? 1.101 -15.747 -0.656 1.00 95.75 99 VAL A C 1
ATOM 666 O O . VAL A 1 99 ? 1.197 -14.594 -0.254 1.00 95.75 99 VAL A O 1
ATOM 669 N N . GLY A 1 100 ? 1.253 -16.801 0.149 1.00 92.62 100 GLY A N 1
ATOM 670 C CA . GLY A 1 100 ? 1.514 -16.645 1.584 1.00 92.62 100 GLY A CA 1
ATOM 671 C C . GLY A 1 100 ? 0.281 -16.262 2.411 1.00 92.62 100 GLY A C 1
ATOM 672 O O . GLY A 1 100 ? 0.421 -15.567 3.408 1.00 92.62 100 GLY A O 1
ATOM 673 N N . GLY A 1 101 ? -0.922 -16.679 2.003 1.00 91.69 101 GLY A N 1
ATOM 674 C CA . GLY A 1 101 ? -2.161 -16.474 2.766 1.00 91.69 101 GLY A CA 1
ATOM 675 C C . GLY A 1 101 ? -2.449 -17.551 3.825 1.00 91.69 101 GLY A C 1
ATOM 676 O O . GLY A 1 101 ? -1.578 -18.345 4.200 1.00 91.69 101 GLY A O 1
ATOM 677 N N . GLY A 1 102 ? -3.709 -17.607 4.268 1.00 90.00 102 GLY A N 1
ATOM 678 C CA . GLY A 1 102 ? -4.211 -18.593 5.230 1.00 90.00 102 GLY A CA 1
ATOM 679 C C . GLY A 1 102 ? -3.808 -18.278 6.673 1.00 90.00 102 GLY A C 1
ATOM 680 O O . GLY A 1 102 ? -3.691 -17.118 7.052 1.00 90.00 102 GLY A O 1
ATOM 681 N N . SER A 1 103 ? -3.540 -19.306 7.484 1.00 91.88 103 SER A N 1
ATOM 682 C CA . SER A 1 103 ? -3.184 -19.161 8.911 1.00 91.88 103 SER A CA 1
ATOM 683 C C . SER A 1 103 ? -1.848 -18.451 9.185 1.00 91.88 103 SER A C 1
ATOM 685 O O . SER A 1 103 ? -1.455 -18.302 10.338 1.00 91.88 103 SER A O 1
ATOM 687 N N . ARG A 1 104 ? -1.133 -18.037 8.134 1.00 95.00 104 ARG A N 1
ATOM 688 C CA . ARG A 1 104 ? 0.162 -17.351 8.212 1.00 95.00 104 ARG A CA 1
ATOM 689 C C . ARG A 1 104 ? 0.051 -15.832 8.220 1.00 95.00 104 ARG A C 1
ATOM 691 O O . ARG A 1 104 ? 1.048 -15.165 8.482 1.00 95.00 104 ARG A O 1
ATOM 698 N N . ILE A 1 105 ? -1.132 -15.297 7.934 1.00 96.62 105 ILE A N 1
ATOM 699 C CA . ILE A 1 105 ? -1.405 -13.866 8.012 1.00 96.62 105 ILE A CA 1
ATOM 700 C C . ILE A 1 105 ? -2.345 -13.563 9.164 1.00 96.62 105 ILE A C 1
ATOM 702 O O . ILE A 1 105 ? -3.136 -14.408 9.589 1.00 96.62 105 ILE A O 1
ATOM 706 N N . THR A 1 106 ? -2.250 -12.348 9.687 1.00 97.44 106 THR A N 1
ATOM 707 C CA . THR A 1 106 ? -3.130 -11.920 10.769 1.00 97.44 106 THR A CA 1
ATOM 708 C C . THR A 1 106 ? -4.549 -11.734 10.246 1.00 97.44 106 THR A C 1
ATOM 710 O O . THR A 1 106 ? -4.777 -11.468 9.063 1.00 97.44 106 THR A O 1
ATOM 713 N N . SER A 1 107 ? -5.535 -11.847 11.136 1.00 96.88 107 SER A N 1
ATOM 714 C CA . SER A 1 107 ? -6.933 -11.621 10.751 1.00 96.88 107 SER A CA 1
ATOM 715 C C . SER A 1 107 ? -7.179 -10.195 10.239 1.00 96.88 107 SER A C 1
ATOM 717 O O . SER A 1 107 ? -8.068 -9.993 9.414 1.00 96.88 107 SER A O 1
ATOM 719 N N . THR A 1 108 ? -6.389 -9.214 10.689 1.00 97.56 108 THR A N 1
ATOM 720 C CA . THR A 1 108 ? -6.417 -7.841 10.170 1.00 97.56 108 THR A CA 1
ATOM 721 C C . THR A 1 108 ? -5.906 -7.801 8.737 1.00 97.56 108 THR A C 1
ATOM 723 O O . THR A 1 108 ? -6.583 -7.252 7.875 1.00 97.56 108 THR A O 1
ATOM 726 N N . MET A 1 109 ? -4.759 -8.429 8.454 1.00 98.25 109 MET A N 1
ATOM 727 C CA . MET A 1 109 ? -4.208 -8.454 7.099 1.00 98.25 109 MET A CA 1
ATOM 728 C C . MET A 1 109 ? -5.128 -9.200 6.126 1.00 98.25 109 MET A C 1
ATOM 730 O O . MET A 1 109 ? -5.337 -8.730 5.013 1.00 98.25 109 MET A O 1
ATOM 734 N N . GLN A 1 110 ? -5.764 -10.297 6.555 1.00 97.62 110 GLN A N 1
ATOM 735 C CA . GLN A 1 110 ? -6.778 -10.969 5.734 1.00 97.62 110 GLN A CA 1
ATOM 736 C C . GLN A 1 110 ? -7.932 -10.017 5.376 1.00 97.62 110 GLN A C 1
ATOM 738 O O . GLN A 1 110 ? -8.293 -9.932 4.210 1.00 97.62 110 GLN A O 1
ATOM 743 N N . LYS A 1 111 ? -8.448 -9.224 6.331 1.00 97.00 111 LYS A N 1
ATOM 744 C CA . LYS A 1 111 ? -9.491 -8.219 6.039 1.00 97.00 111 LYS A CA 1
ATOM 745 C C . LYS A 1 111 ? -9.021 -7.149 5.056 1.00 97.00 111 LYS A C 1
ATOM 747 O O . LYS A 1 111 ? -9.812 -6.723 4.223 1.00 97.00 111 LYS A O 1
ATOM 752 N N . VAL A 1 112 ? -7.767 -6.700 5.160 1.00 98.25 112 VAL A N 1
ATOM 753 C CA . VAL A 1 112 ? -7.188 -5.739 4.207 1.00 98.25 112 VAL A CA 1
ATOM 754 C C . VAL A 1 112 ? -7.141 -6.340 2.807 1.00 98.25 112 VAL A C 1
ATOM 756 O O . VAL A 1 112 ? -7.568 -5.687 1.861 1.00 98.25 112 VAL A O 1
ATOM 759 N N . ILE A 1 113 ? -6.659 -7.578 2.677 1.00 98.19 113 ILE A N 1
ATOM 760 C CA . ILE A 1 113 ? -6.602 -8.289 1.397 1.00 98.19 113 ILE A CA 1
ATOM 761 C C . ILE A 1 113 ? -8.003 -8.428 0.805 1.00 98.19 113 ILE A C 1
ATOM 763 O O . ILE A 1 113 ? -8.196 -8.034 -0.339 1.00 98.19 113 ILE A O 1
ATOM 767 N N . ASP A 1 114 ? -8.976 -8.900 1.585 1.00 96.69 114 ASP A N 1
ATOM 768 C CA . ASP A 1 114 ? -10.346 -9.111 1.112 1.00 96.69 114 ASP A CA 1
ATOM 769 C C . ASP A 1 114 ? -11.006 -7.794 0.656 1.00 96.69 114 ASP A C 1
ATOM 771 O O . ASP A 1 114 ? -11.614 -7.742 -0.412 1.00 96.69 114 ASP A O 1
ATOM 775 N N . ASP A 1 115 ? -10.865 -6.712 1.435 1.00 97.38 115 ASP A N 1
ATOM 776 C CA . ASP A 1 115 ? -11.477 -5.405 1.144 1.00 97.38 115 ASP A CA 1
ATOM 777 C C . ASP A 1 115 ? -10.830 -4.712 -0.066 1.00 97.38 115 ASP A C 1
ATOM 779 O O . ASP A 1 115 ? -11.523 -4.154 -0.920 1.00 97.38 115 ASP A O 1
ATOM 783 N N . VAL A 1 116 ? -9.498 -4.757 -0.167 1.00 98.00 116 VAL A N 1
ATOM 784 C CA . VAL A 1 116 ? -8.762 -4.138 -1.278 1.00 98.00 116 VAL A CA 1
ATOM 785 C C . VAL A 1 116 ? -8.936 -4.945 -2.564 1.00 98.00 116 VAL A C 1
ATOM 787 O O . VAL A 1 116 ? -9.185 -4.354 -3.617 1.00 98.00 116 VAL A O 1
ATOM 790 N N . ASP A 1 117 ? -8.852 -6.275 -2.501 1.00 97.12 117 ASP A N 1
ATOM 791 C CA . ASP A 1 117 ? -9.003 -7.140 -3.673 1.00 97.12 117 ASP A CA 1
ATOM 792 C C . ASP A 1 117 ? -10.409 -7.053 -4.265 1.00 97.12 117 ASP A C 1
ATOM 794 O O . ASP A 1 117 ? -10.550 -6.810 -5.460 1.00 97.12 117 ASP A O 1
ATOM 798 N N . ALA A 1 118 ? -11.450 -7.100 -3.429 1.00 96.25 118 ALA A N 1
ATOM 799 C CA . ALA A 1 118 ? -12.829 -6.951 -3.892 1.00 96.25 118 ALA A CA 1
ATOM 800 C C . ALA A 1 118 ? -13.109 -5.598 -4.577 1.00 96.25 118 ALA A C 1
ATOM 802 O O . ALA A 1 118 ? -14.069 -5.479 -5.341 1.00 96.25 118 ALA A O 1
ATOM 803 N N . ARG A 1 119 ? -12.308 -4.563 -4.289 1.00 95.69 119 ARG A N 1
ATOM 804 C CA . ARG A 1 119 ? -12.531 -3.197 -4.778 1.00 95.69 119 ARG A CA 1
ATOM 805 C C . ARG A 1 119 ? -11.684 -2.824 -5.991 1.00 95.69 119 ARG A C 1
ATOM 807 O O . ARG A 1 119 ? -12.152 -2.055 -6.828 1.00 95.69 119 ARG A O 1
ATOM 814 N N . PHE A 1 120 ? -10.449 -3.312 -6.054 1.00 96.12 120 PHE A N 1
ATOM 815 C CA . PHE A 1 120 ? -9.453 -2.890 -7.047 1.00 96.12 120 PHE A CA 1
ATOM 816 C C . PHE A 1 120 ? -8.863 -4.041 -7.854 1.00 96.12 120 PHE A C 1
ATOM 818 O O . PHE A 1 120 ? -8.141 -3.794 -8.820 1.00 96.12 120 PHE A O 1
ATOM 825 N N . GLY A 1 121 ? -9.143 -5.280 -7.458 1.00 93.50 121 GLY A N 1
ATOM 826 C CA . GLY A 1 121 ? -8.669 -6.444 -8.168 1.00 93.50 121 GLY A CA 1
ATOM 827 C C . GLY A 1 121 ? -9.314 -6.611 -9.556 1.00 93.50 121 GLY A C 1
ATOM 828 O O . GLY A 1 121 ? -10.254 -5.899 -9.926 1.00 93.50 121 GLY A O 1
ATOM 829 N N . PRO A 1 122 ? -8.830 -7.596 -10.326 1.00 95.00 122 PRO A N 1
ATOM 830 C CA . PRO A 1 122 ? -7.759 -8.513 -9.945 1.00 95.00 122 PRO A CA 1
ATOM 831 C C . PRO A 1 122 ? -6.364 -7.880 -10.083 1.00 95.00 122 PRO A C 1
ATOM 833 O O . PRO A 1 122 ? -6.040 -7.221 -11.072 1.00 95.00 122 PRO A O 1
ATOM 836 N N . PHE A 1 123 ? -5.511 -8.141 -9.099 1.00 96.69 123 PHE A N 1
ATOM 837 C CA . PHE A 1 123 ? -4.077 -7.879 -9.123 1.00 96.69 123 PHE A CA 1
ATOM 838 C C . PHE A 1 123 ? -3.337 -9.066 -9.764 1.00 96.69 123 PHE A C 1
ATOM 840 O O . PHE A 1 123 ? -3.765 -10.214 -9.608 1.00 96.69 123 PHE A O 1
ATOM 847 N N . PRO A 1 124 ? -2.178 -8.859 -10.424 1.00 96.62 124 PRO A N 1
ATOM 848 C CA . PRO A 1 124 ? -1.360 -9.958 -10.934 1.00 96.62 124 PRO A CA 1
ATOM 849 C C . PRO A 1 124 ? -0.989 -10.984 -9.855 1.00 96.62 124 PRO A C 1
ATOM 851 O O . PRO A 1 124 ? -0.935 -12.182 -10.124 1.00 96.62 124 PRO A O 1
ATOM 854 N N . THR A 1 125 ? -0.703 -10.526 -8.635 1.00 97.50 125 THR A N 1
ATOM 855 C CA . THR A 1 125 ? -0.481 -11.346 -7.436 1.00 97.50 125 THR A CA 1
ATOM 856 C C . THR A 1 125 ? -0.602 -10.449 -6.204 1.00 97.50 125 THR A C 1
ATOM 858 O O . THR A 1 125 ? -0.246 -9.273 -6.262 1.00 97.50 125 THR A O 1
ATOM 861 N N . ILE A 1 126 ? -1.058 -11.014 -5.089 1.00 98.12 126 ILE A N 1
ATOM 862 C CA . ILE A 1 126 ? -0.920 -10.419 -3.758 1.00 98.12 126 ILE A CA 1
ATOM 863 C C . ILE A 1 126 ? 0.103 -11.255 -2.988 1.00 98.12 126 ILE A C 1
ATOM 865 O O . ILE A 1 126 ? -0.103 -12.451 -2.771 1.00 98.12 126 ILE A O 1
ATOM 869 N N . GLY A 1 127 ? 1.236 -10.657 -2.625 1.00 96.69 127 GLY A N 1
ATOM 870 C CA . GLY A 1 127 ? 2.303 -11.321 -1.877 1.00 96.69 127 GLY A CA 1
ATOM 871 C C . GLY A 1 127 ? 2.225 -10.988 -0.393 1.00 96.69 127 GLY A C 1
ATOM 872 O O . GLY A 1 127 ? 2.577 -9.881 -0.011 1.00 96.69 127 GLY A O 1
ATOM 873 N N . ALA A 1 128 ? 1.804 -11.931 0.446 1.00 96.50 128 ALA A N 1
ATOM 874 C CA . ALA A 1 128 ? 1.674 -11.739 1.888 1.00 96.50 128 ALA A CA 1
ATOM 875 C C . ALA A 1 128 ? 2.814 -12.429 2.658 1.00 96.50 128 ALA A C 1
ATOM 877 O O . ALA A 1 128 ? 3.972 -12.033 2.514 1.00 96.50 128 ALA A O 1
ATOM 878 N N . TRP A 1 129 ? 2.540 -13.448 3.476 1.00 96.50 129 TRP A N 1
ATOM 879 C CA . TRP A 1 129 ? 3.564 -14.051 4.330 1.00 96.50 129 TRP A CA 1
ATOM 880 C C . TRP A 1 129 ? 4.724 -14.678 3.542 1.00 96.50 129 TRP A C 1
ATOM 882 O O . TRP A 1 129 ? 4.518 -15.411 2.571 1.00 96.50 129 TRP A O 1
ATOM 892 N N . ARG A 1 130 ? 5.951 -14.454 4.026 1.00 93.44 130 ARG A N 1
ATOM 893 C CA . ARG A 1 130 ? 7.186 -15.112 3.570 1.00 93.44 130 ARG A CA 1
ATOM 894 C C . ARG A 1 130 ? 8.233 -15.114 4.685 1.00 93.44 130 ARG A C 1
ATOM 896 O O . ARG A 1 130 ? 8.381 -14.114 5.383 1.00 93.44 130 ARG A O 1
ATOM 903 N N . ALA A 1 131 ? 8.928 -16.240 4.863 1.00 87.75 131 ALA A N 1
ATOM 904 C CA . ALA A 1 131 ? 9.822 -16.471 6.004 1.00 87.75 131 ALA A CA 1
ATOM 905 C C . ALA A 1 131 ? 11.106 -15.626 5.969 1.00 87.75 131 ALA A C 1
ATOM 907 O O . ALA A 1 131 ? 11.594 -15.213 7.014 1.00 87.75 131 ALA A O 1
ATOM 908 N N . ASP A 1 132 ? 11.636 -15.362 4.775 1.00 83.75 132 ASP A N 1
ATOM 909 C CA . ASP A 1 132 ? 12.839 -14.551 4.564 1.00 83.75 132 ASP A CA 1
ATOM 910 C C . ASP A 1 132 ? 12.605 -13.051 4.814 1.00 83.75 132 ASP A C 1
ATOM 912 O O . ASP A 1 132 ? 13.555 -12.293 4.996 1.00 83.75 132 ASP A O 1
ATOM 916 N N . GLY A 1 133 ? 11.344 -12.605 4.801 1.00 73.31 133 GLY A N 1
ATOM 917 C CA . GLY A 1 133 ? 10.921 -11.217 4.988 1.00 73.31 133 GLY A CA 1
ATOM 918 C C . GLY A 1 133 ? 11.333 -10.255 3.879 1.00 73.31 133 GLY A C 1
ATOM 919 O O . GLY A 1 133 ? 10.821 -9.137 3.832 1.00 73.31 133 GLY A O 1
ATOM 920 N N . GLY A 1 134 ? 12.214 -10.667 2.970 1.00 73.88 134 GLY A N 1
ATOM 921 C CA . GLY A 1 134 ? 12.834 -9.842 1.934 1.00 73.88 134 GLY A CA 1
ATOM 922 C C . GLY A 1 134 ? 13.864 -8.847 2.479 1.00 73.88 134 GLY A C 1
ATOM 923 O O . GLY A 1 134 ? 14.971 -8.771 1.959 1.00 73.88 134 GLY A O 1
ATOM 924 N N . MET A 1 135 ? 13.520 -8.094 3.529 1.00 74.75 135 MET A N 1
ATOM 925 C CA . MET A 1 135 ? 14.369 -7.068 4.146 1.00 74.75 135 MET A CA 1
ATOM 926 C C . MET A 1 135 ? 14.286 -7.134 5.683 1.00 74.75 135 MET A C 1
ATOM 928 O O . MET A 1 135 ? 13.222 -7.461 6.222 1.00 74.75 135 MET A O 1
ATOM 932 N N . PRO A 1 136 ? 15.360 -6.778 6.417 1.00 76.00 136 PRO A N 1
ATOM 933 C CA . PRO A 1 136 ? 15.304 -6.623 7.870 1.00 76.00 136 PRO A CA 1
ATOM 934 C C . PRO A 1 136 ? 14.197 -5.653 8.305 1.00 76.00 136 PRO A C 1
ATOM 936 O O . PRO A 1 136 ? 14.026 -4.590 7.712 1.00 76.00 136 PRO A O 1
ATOM 939 N N . GLY A 1 137 ? 13.443 -6.015 9.348 1.00 80.38 137 GLY A N 1
ATOM 940 C CA . GLY A 1 137 ? 12.331 -5.201 9.863 1.00 80.38 137 GLY A CA 1
ATOM 941 C C . GLY A 1 137 ? 11.028 -5.296 9.059 1.00 80.38 137 GLY A C 1
ATOM 942 O O . GLY A 1 137 ? 10.070 -4.598 9.379 1.00 80.38 137 GLY A O 1
ATOM 943 N N . SER A 1 138 ? 10.979 -6.160 8.042 1.00 90.00 138 SER A N 1
ATOM 944 C CA . SER A 1 138 ? 9.765 -6.457 7.283 1.00 90.00 138 SER A CA 1
ATOM 945 C C . SER A 1 138 ? 8.670 -7.066 8.160 1.00 90.00 138 SER A C 1
ATOM 947 O O . SER A 1 138 ? 8.928 -7.943 8.984 1.00 90.00 138 SER A O 1
ATOM 949 N N . ASP A 1 139 ? 7.426 -6.644 7.935 1.00 95.94 139 ASP A N 1
ATOM 950 C CA . ASP A 1 139 ? 6.246 -7.179 8.618 1.00 95.94 139 ASP A CA 1
ATOM 951 C C . ASP A 1 139 ? 5.716 -8.476 7.945 1.00 95.94 139 ASP A C 1
ATOM 953 O O . ASP A 1 139 ? 4.886 -9.188 8.527 1.00 95.94 139 ASP A O 1
ATOM 957 N N . HIS A 1 140 ? 6.247 -8.860 6.769 1.00 96.69 140 HIS A N 1
ATOM 958 C CA . HIS A 1 140 ? 5.846 -10.074 6.035 1.00 96.69 140 HIS A CA 1
ATOM 959 C C . HIS A 1 140 ? 6.053 -11.391 6.810 1.00 96.69 140 HIS A C 1
ATOM 961 O O . HIS A 1 140 ? 5.120 -12.198 6.828 1.00 96.69 140 HIS A O 1
ATOM 967 N N . PRO A 1 141 ? 7.190 -11.643 7.496 1.00 95.38 141 PRO A N 1
ATOM 968 C CA . PRO A 1 141 ? 7.394 -12.882 8.262 1.00 95.38 141 PRO A CA 1
ATOM 969 C C . PRO A 1 141 ? 6.405 -13.059 9.410 1.00 95.38 141 PRO A C 1
ATOM 971 O O . PRO A 1 141 ? 6.160 -14.176 9.860 1.00 95.38 141 PRO A O 1
ATOM 974 N N . THR A 1 142 ? 5.830 -11.951 9.878 1.00 95.00 142 THR A N 1
ATOM 975 C CA . THR A 1 142 ? 4.843 -11.931 10.963 1.00 95.00 142 THR A CA 1
ATOM 976 C C . THR A 1 142 ? 3.401 -11.930 10.462 1.00 95.00 142 THR A C 1
ATOM 978 O O . THR A 1 142 ? 2.481 -11.809 11.264 1.00 95.00 142 THR A O 1
ATOM 981 N N . GLY A 1 143 ? 3.191 -12.048 9.145 1.00 96.50 143 GLY A N 1
ATOM 982 C CA . GLY A 1 143 ? 1.854 -12.096 8.559 1.00 96.50 143 GLY A CA 1
ATOM 983 C C . GLY A 1 143 ? 1.121 -10.754 8.543 1.00 96.50 143 GLY A C 1
ATOM 984 O O . GLY A 1 143 ? -0.091 -10.729 8.336 1.00 96.50 143 GLY A O 1
ATOM 985 N N . LYS A 1 144 ? 1.844 -9.653 8.781 1.00 97.81 144 LYS A N 1
ATOM 986 C CA . LYS A 1 144 ? 1.307 -8.296 8.953 1.00 97.81 144 LYS A CA 1
ATOM 987 C C . LYS A 1 144 ? 1.552 -7.386 7.753 1.00 97.81 144 LYS A C 1
ATOM 989 O O . LYS A 1 144 ? 1.305 -6.189 7.856 1.00 97.81 144 LYS A O 1
ATOM 994 N N . ALA A 1 145 ? 2.006 -7.932 6.627 1.00 98.00 145 ALA A N 1
ATOM 995 C CA . ALA A 1 145 ? 2.190 -7.174 5.396 1.00 98.00 145 ALA A CA 1
ATOM 996 C C . ALA A 1 145 ? 1.684 -7.918 4.162 1.00 98.00 145 ALA A C 1
ATOM 998 O O . ALA A 1 145 ? 1.722 -9.152 4.108 1.00 98.00 145 ALA A O 1
ATOM 999 N N . ALA A 1 146 ? 1.255 -7.140 3.171 1.00 98.25 146 ALA A N 1
ATOM 1000 C CA . ALA A 1 146 ? 0.928 -7.616 1.838 1.00 98.25 146 ALA A CA 1
ATOM 1001 C C . ALA A 1 146 ? 1.373 -6.616 0.761 1.00 98.25 146 ALA A C 1
ATOM 1003 O O . ALA A 1 146 ? 1.196 -5.404 0.905 1.00 98.25 146 ALA A O 1
ATOM 1004 N N . ASP A 1 147 ? 1.906 -7.163 -0.330 1.00 98.06 147 ASP A N 1
ATOM 1005 C CA . ASP A 1 147 ? 2.285 -6.450 -1.545 1.00 98.06 147 ASP A CA 1
ATOM 1006 C C . ASP A 1 147 ? 1.220 -6.689 -2.617 1.00 98.06 147 ASP A C 1
ATOM 1008 O O . ASP A 1 147 ? 1.050 -7.812 -3.100 1.00 98.06 147 ASP A O 1
ATOM 1012 N N . PHE A 1 148 ? 0.506 -5.635 -2.997 1.00 98.50 148 PHE A N 1
ATOM 1013 C CA . PHE A 1 148 ? -0.493 -5.650 -4.062 1.00 98.50 148 PHE A CA 1
ATOM 1014 C C . PHE A 1 148 ? 0.198 -5.263 -5.364 1.00 98.50 148 PHE A C 1
ATOM 1016 O O . PHE A 1 148 ? 0.426 -4.079 -5.633 1.00 98.50 148 PHE A O 1
ATOM 1023 N N . MET A 1 149 ? 0.594 -6.265 -6.149 1.00 98.38 149 MET A N 1
ATOM 1024 C CA . MET A 1 149 ? 1.334 -6.036 -7.388 1.00 98.38 149 MET A CA 1
ATOM 1025 C C . MET A 1 149 ? 0.477 -5.240 -8.378 1.00 98.38 149 MET A C 1
ATOM 1027 O O . MET A 1 149 ? -0.695 -5.543 -8.563 1.00 98.38 149 MET A O 1
ATOM 1031 N N . ILE A 1 150 ? 1.061 -4.261 -9.063 1.00 97.19 150 ILE A N 1
ATOM 1032 C CA . ILE A 1 150 ? 0.420 -3.548 -10.186 1.00 97.19 150 ILE A CA 1
ATOM 1033 C C . ILE A 1 150 ? 1.111 -3.842 -11.523 1.00 97.19 150 ILE A C 1
ATOM 1035 O O . ILE A 1 150 ? 0.532 -3.631 -12.592 1.00 97.19 150 ILE A O 1
ATOM 1039 N N . THR A 1 151 ? 2.332 -4.381 -11.470 1.00 95.06 151 THR A N 1
ATOM 1040 C CA . THR A 1 151 ? 3.058 -4.955 -12.607 1.00 95.06 151 THR A CA 1
ATOM 1041 C C . THR A 1 151 ? 3.663 -6.311 -12.234 1.00 95.06 151 THR A C 1
ATOM 1043 O O . THR A 1 151 ? 3.593 -6.761 -11.092 1.00 95.06 151 THR A O 1
ATOM 1046 N N . THR A 1 152 ? 4.254 -6.997 -13.212 1.00 93.75 152 THR A N 1
ATOM 1047 C CA . THR A 1 152 ? 4.949 -8.275 -13.015 1.00 93.75 152 THR A CA 1
ATOM 1048 C C . THR A 1 152 ? 6.437 -8.143 -13.322 1.00 93.75 152 THR A C 1
ATOM 1050 O O . THR A 1 152 ? 6.814 -7.488 -14.297 1.00 93.75 152 THR A O 1
ATOM 1053 N N . GLY A 1 153 ? 7.278 -8.844 -12.559 1.00 90.88 153 GLY A N 1
ATOM 1054 C CA . GLY A 1 153 ? 8.704 -8.998 -12.864 1.00 90.88 153 GLY A CA 1
ATOM 1055 C C . GLY A 1 153 ? 9.551 -7.745 -12.633 1.00 90.88 153 GLY A C 1
ATOM 1056 O O . GLY A 1 153 ? 10.473 -7.506 -13.409 1.00 90.88 153 GLY A O 1
ATOM 1057 N N . GLY A 1 154 ? 9.233 -6.931 -11.620 1.00 89.62 154 GLY A N 1
ATOM 1058 C CA . GLY A 1 154 ? 10.087 -5.802 -11.228 1.00 89.62 154 GLY A CA 1
ATOM 1059 C C . GLY A 1 154 ? 10.083 -4.629 -12.206 1.00 89.62 154 GLY A C 1
ATOM 1060 O O . GLY A 1 154 ? 11.056 -3.881 -12.283 1.00 89.62 154 GLY A O 1
ATOM 1061 N N . LYS A 1 155 ? 9.040 -4.496 -13.030 1.00 90.62 155 LYS A N 1
ATOM 1062 C CA . LYS A 1 155 ? 8.994 -3.512 -14.118 1.00 90.62 155 LYS A CA 1
ATOM 1063 C C . LYS A 1 155 ? 8.334 -2.219 -13.670 1.00 90.62 155 LYS A C 1
ATOM 1065 O O . LYS A 1 155 ? 7.318 -2.245 -12.975 1.00 90.62 155 LYS A O 1
ATOM 1070 N N . MET A 1 156 ? 8.862 -1.101 -14.165 1.00 89.75 156 MET A N 1
ATOM 1071 C CA . MET A 1 156 ? 8.208 0.196 -14.019 1.00 89.75 156 MET A CA 1
ATOM 1072 C C . MET A 1 156 ? 6.766 0.141 -14.550 1.00 89.75 156 MET A C 1
ATOM 1074 O O . MET A 1 156 ? 6.541 -0.401 -15.639 1.00 89.75 156 MET A O 1
ATOM 1078 N N . PRO A 1 157 ? 5.789 0.688 -13.808 1.00 87.44 157 PRO A N 1
ATOM 1079 C CA . PRO A 1 157 ? 4.408 0.752 -14.256 1.00 87.44 157 PRO A CA 1
ATOM 1080 C C . PRO A 1 157 ? 4.242 1.737 -15.411 1.00 87.44 157 PRO A C 1
ATOM 1082 O O . PRO A 1 157 ? 4.945 2.743 -15.511 1.00 87.44 157 PRO A O 1
ATOM 1085 N N . SER A 1 158 ? 3.251 1.479 -16.265 1.00 85.88 158 SER A N 1
ATOM 1086 C CA . SER A 1 158 ? 2.712 2.527 -17.131 1.00 85.88 158 SER A CA 1
ATOM 1087 C C . SER A 1 158 ? 2.045 3.612 -16.278 1.00 85.88 158 SER A C 1
ATOM 1089 O O . SER A 1 158 ? 1.663 3.361 -15.134 1.00 85.88 158 SER A O 1
ATOM 1091 N N . ALA A 1 159 ? 1.819 4.801 -16.841 1.00 84.50 159 ALA A N 1
ATOM 1092 C CA . ALA A 1 159 ? 1.101 5.867 -16.135 1.00 84.50 159 ALA A CA 1
ATOM 1093 C C . ALA A 1 159 ? -0.288 5.416 -15.632 1.00 84.50 159 ALA A C 1
ATOM 1095 O O . ALA A 1 159 ? -0.703 5.792 -14.539 1.00 84.50 159 ALA A O 1
ATOM 1096 N N . ALA A 1 160 ? -0.981 4.556 -16.389 1.00 86.81 160 ALA A N 1
ATOM 1097 C CA . ALA A 1 160 ? -2.262 3.982 -15.979 1.00 86.81 160 ALA A CA 1
ATOM 1098 C C . ALA A 1 160 ? -2.123 3.063 -14.753 1.00 86.81 160 ALA A C 1
ATOM 1100 O O . ALA A 1 160 ? -2.878 3.204 -13.798 1.00 86.81 160 ALA A O 1
ATOM 1101 N N . LYS A 1 161 ? -1.115 2.181 -14.728 1.00 91.69 161 LYS A N 1
ATOM 1102 C CA . LYS A 1 161 ? -0.859 1.317 -13.564 1.00 91.69 161 LYS A CA 1
ATOM 1103 C C . LYS A 1 161 ? -0.387 2.103 -12.346 1.00 91.69 161 LYS A C 1
ATOM 1105 O O . LYS A 1 161 ? -0.804 1.807 -11.232 1.00 91.69 161 LYS A O 1
ATOM 1110 N N . LEU A 1 162 ? 0.412 3.149 -12.552 1.00 88.19 162 LEU A N 1
ATOM 1111 C CA . LEU A 1 162 ? 0.809 4.059 -11.481 1.00 88.19 162 LEU A CA 1
ATOM 1112 C C . LEU A 1 162 ? -0.417 4.758 -10.869 1.00 88.19 162 LEU A C 1
ATOM 1114 O O . LEU A 1 162 ? -0.523 4.860 -9.650 1.00 88.19 162 LEU A O 1
ATOM 1118 N N . LYS A 1 163 ? -1.365 5.193 -11.710 1.00 89.56 163 LYS A N 1
ATOM 1119 C CA . LYS A 1 163 ? -2.644 5.773 -11.282 1.00 89.56 163 LYS A CA 1
ATOM 1120 C C . LYS A 1 163 ? -3.475 4.784 -10.456 1.00 89.56 163 LYS A C 1
ATOM 1122 O O . LYS A 1 163 ? -3.924 5.154 -9.378 1.00 89.56 163 LYS A O 1
ATOM 1127 N N . GLU A 1 164 ? -3.630 3.545 -10.923 1.00 93.88 164 GLU A N 1
ATOM 1128 C CA . GLU A 1 164 ? -4.337 2.479 -10.189 1.00 93.88 164 GLU A CA 1
ATOM 1129 C C . GLU A 1 164 ? -3.696 2.210 -8.815 1.00 93.88 164 GLU A C 1
ATOM 1131 O O . GLU A 1 164 ? -4.391 2.159 -7.803 1.00 93.88 164 GLU A O 1
ATOM 1136 N N . GLY A 1 165 ? -2.363 2.118 -8.742 1.00 95.25 165 GLY A N 1
ATOM 1137 C CA . GLY A 1 165 ? -1.668 1.937 -7.464 1.00 95.25 165 GLY A CA 1
ATOM 1138 C C . GLY A 1 165 ? -1.885 3.103 -6.490 1.00 95.25 165 GLY A C 1
ATOM 1139 O O . GLY A 1 165 ? -2.097 2.883 -5.298 1.00 95.25 165 GLY A O 1
ATOM 1140 N N . TRP A 1 166 ? -1.937 4.345 -6.986 1.00 96.94 166 TRP A N 1
ATOM 1141 C CA . TRP A 1 166 ? -2.279 5.507 -6.157 1.00 96.94 166 TRP A CA 1
ATOM 1142 C C . TRP A 1 166 ? -3.731 5.494 -5.677 1.00 96.94 166 TRP A C 1
ATOM 1144 O O . TRP A 1 166 ? -4.008 5.968 -4.574 1.00 96.94 166 TRP A O 1
ATOM 1154 N N . GLU A 1 167 ? -4.664 4.966 -6.466 1.00 97.44 167 GLU A N 1
ATOM 1155 C CA . GLU A 1 167 ? -6.060 4.800 -6.048 1.00 97.44 167 GLU A CA 1
ATOM 1156 C C . GLU A 1 167 ? -6.173 3.793 -4.894 1.00 97.44 167 GLU A C 1
ATOM 1158 O O . GLU A 1 167 ? -6.835 4.086 -3.896 1.00 97.44 167 GLU A O 1
ATOM 1163 N N . VAL A 1 168 ? -5.450 2.671 -4.973 1.00 98.50 168 VAL A N 1
ATOM 1164 C CA . VAL A 1 168 ? -5.349 1.687 -3.882 1.00 98.50 168 VAL A CA 1
ATOM 1165 C C . VAL A 1 168 ? -4.718 2.317 -2.637 1.00 98.50 168 VAL A C 1
ATOM 1167 O O . VAL A 1 168 ? -5.313 2.293 -1.560 1.00 98.50 168 VAL A O 1
ATOM 1170 N N . ALA A 1 169 ? -3.539 2.931 -2.773 1.00 98.31 169 ALA A N 1
ATOM 1171 C CA . ALA A 1 169 ? -2.799 3.502 -1.648 1.00 98.31 169 ALA A CA 1
ATOM 1172 C C . ALA A 1 169 ? -3.593 4.602 -0.919 1.00 98.31 169 ALA A C 1
ATOM 1174 O O . ALA A 1 169 ? -3.622 4.639 0.313 1.00 98.31 169 ALA A O 1
ATOM 1175 N N . ASN A 1 170 ? -4.279 5.480 -1.659 1.00 97.31 170 ASN A N 1
ATOM 1176 C CA . ASN A 1 170 ? -5.095 6.533 -1.057 1.00 97.31 170 ASN A CA 1
ATOM 1177 C C . ASN A 1 170 ? -6.379 5.988 -0.422 1.00 97.31 170 ASN A C 1
ATOM 1179 O O . ASN A 1 170 ? -6.744 6.452 0.654 1.00 97.31 170 ASN A O 1
ATOM 1183 N N . TYR A 1 171 ? -7.021 4.973 -1.008 1.00 98.31 171 TYR A N 1
ATOM 1184 C CA . TYR A 1 171 ? -8.154 4.308 -0.362 1.00 98.31 171 TYR A CA 1
ATOM 1185 C C . TYR A 1 171 ? -7.760 3.703 0.988 1.00 98.31 171 TYR A C 1
ATOM 1187 O O . TYR A 1 171 ? -8.450 3.905 1.987 1.00 98.31 171 TYR A O 1
ATOM 1195 N N . VAL A 1 172 ? -6.630 2.999 1.036 1.00 98.62 172 VAL A N 1
ATOM 1196 C CA . VAL A 1 172 ? -6.137 2.371 2.267 1.00 98.62 172 VAL A CA 1
ATOM 1197 C C . VAL A 1 172 ? -5.781 3.435 3.305 1.00 98.62 172 VAL A C 1
ATOM 1199 O O . VAL A 1 172 ? -6.128 3.287 4.473 1.00 98.62 172 VAL A O 1
ATOM 1202 N N . LYS A 1 173 ? -5.166 4.547 2.882 1.00 98.12 173 LYS A N 1
ATOM 1203 C CA . LYS A 1 173 ? -4.904 5.717 3.732 1.00 98.12 173 LYS A CA 1
ATOM 1204 C C . LYS A 1 173 ? -6.192 6.314 4.310 1.00 98.12 173 LYS A C 1
ATOM 1206 O O . LYS A 1 173 ? -6.255 6.581 5.506 1.00 98.12 173 LYS A O 1
ATOM 1211 N N . GLU A 1 174 ? -7.219 6.518 3.486 1.00 97.06 174 GLU A N 1
ATOM 1212 C CA . GLU A 1 174 ? -8.518 7.068 3.908 1.00 97.06 174 GLU A CA 1
ATOM 1213 C C . GLU A 1 174 ? -9.269 6.144 4.877 1.00 97.06 174 GLU A C 1
ATOM 1215 O O . GLU A 1 174 ? -10.065 6.615 5.685 1.00 97.06 174 GLU A O 1
ATOM 1220 N N . ASN A 1 175 ? -9.000 4.838 4.823 1.00 97.81 175 ASN A N 1
ATOM 1221 C CA . ASN A 1 175 ? -9.623 3.823 5.673 1.00 97.81 175 ASN A CA 1
ATOM 1222 C C . ASN A 1 175 ? -8.649 3.252 6.718 1.00 97.81 175 ASN A C 1
ATOM 1224 O O . ASN A 1 175 ? -8.910 2.190 7.282 1.00 97.81 175 ASN A O 1
ATOM 1228 N N . ALA A 1 176 ? -7.537 3.941 6.989 1.00 97.62 176 ALA A N 1
ATOM 1229 C CA . ALA A 1 176 ? -6.414 3.397 7.748 1.00 97.62 176 ALA A CA 1
ATOM 1230 C C . ALA A 1 176 ? -6.793 2.900 9.148 1.00 97.62 176 ALA A C 1
ATOM 1232 O O . ALA A 1 176 ? -6.331 1.840 9.562 1.00 97.62 176 ALA A O 1
ATOM 1233 N N . GLU A 1 177 ? -7.663 3.627 9.852 1.00 96.31 177 GLU A N 1
ATOM 1234 C CA . GLU A 1 177 ? -8.155 3.232 11.176 1.00 96.31 177 GLU A CA 1
ATOM 1235 C C . GLU A 1 177 ? -8.974 1.935 11.107 1.00 96.31 177 GLU A C 1
ATOM 1237 O O . GLU A 1 177 ? -8.675 0.971 11.810 1.00 96.31 177 GLU A O 1
ATOM 1242 N N . LYS A 1 178 ? -9.953 1.874 10.193 1.00 96.69 178 LYS A N 1
ATOM 1243 C CA . LYS A 1 178 ? -10.795 0.687 9.962 1.00 96.69 178 LYS A CA 1
ATOM 1244 C C . LYS A 1 178 ? -9.956 -0.535 9.574 1.00 96.69 178 LYS A C 1
ATOM 1246 O O . LYS A 1 178 ? -10.271 -1.653 9.973 1.00 96.69 178 LYS A O 1
ATOM 1251 N N . LEU A 1 179 ? -8.920 -0.316 8.769 1.00 97.44 179 LEU A N 1
ATOM 1252 C CA . LEU A 1 179 ? -8.054 -1.356 8.219 1.00 97.44 179 LEU A CA 1
ATOM 1253 C C . LEU A 1 179 ? -6.865 -1.708 9.131 1.00 97.44 179 LEU A C 1
ATOM 1255 O O . LEU A 1 179 ? -6.109 -2.619 8.807 1.00 97.44 179 LEU A O 1
ATOM 1259 N N . GLY A 1 180 ? -6.690 -1.019 10.265 1.00 97.88 180 GLY A N 1
ATOM 1260 C CA . GLY A 1 180 ? -5.591 -1.271 11.201 1.00 97.88 180 GLY A CA 1
ATOM 1261 C C . GLY A 1 180 ? -4.201 -1.016 10.608 1.00 97.88 180 GLY A C 1
ATOM 1262 O O . GLY A 1 180 ? -3.252 -1.728 10.937 1.00 97.88 180 GLY A O 1
ATOM 1263 N N . VAL A 1 181 ? -4.085 -0.039 9.705 1.00 98.44 181 VAL A N 1
ATOM 1264 C CA . VAL A 1 181 ? -2.859 0.259 8.950 1.00 98.44 181 VAL A CA 1
ATOM 1265 C C . VAL A 1 181 ? -1.776 0.824 9.867 1.00 98.44 181 VAL A C 1
ATOM 1267 O O . VAL A 1 181 ? -1.987 1.820 10.551 1.00 98.44 181 VAL A O 1
ATOM 1270 N N . LYS A 1 182 ? -0.585 0.232 9.797 1.00 98.38 182 LYS A N 1
ATOM 1271 C CA . LYS A 1 182 ? 0.656 0.709 10.420 1.00 98.38 182 LYS A CA 1
ATOM 1272 C C . LYS A 1 182 ? 1.382 1.691 9.495 1.00 98.38 182 LYS A C 1
ATOM 1274 O O . LYS A 1 182 ? 1.754 2.790 9.904 1.00 98.38 182 LYS A O 1
ATOM 1279 N N . TYR A 1 183 ? 1.562 1.320 8.226 1.00 98.50 183 TYR A N 1
ATOM 1280 C CA . TYR A 1 183 ? 2.068 2.203 7.168 1.00 98.50 183 TYR A CA 1
ATOM 1281 C C . TYR A 1 183 ? 1.743 1.660 5.772 1.00 98.50 183 TYR A C 1
ATOM 1283 O O . TYR A 1 183 ? 1.412 0.487 5.601 1.00 98.50 183 TYR A O 1
ATOM 1291 N N . ILE A 1 184 ? 1.870 2.533 4.775 1.00 98.75 184 ILE A N 1
ATOM 1292 C CA . ILE A 1 184 ? 1.711 2.232 3.351 1.00 98.75 184 ILE A CA 1
ATOM 1293 C C . ILE A 1 184 ? 2.949 2.745 2.626 1.00 98.75 184 ILE A C 1
ATOM 1295 O O . ILE A 1 184 ? 3.401 3.855 2.920 1.00 98.75 184 ILE A O 1
ATOM 1299 N N . ILE A 1 185 ? 3.472 1.970 1.678 1.00 98.25 185 ILE A N 1
ATOM 1300 C CA . ILE A 1 185 ? 4.536 2.408 0.774 1.00 98.25 185 ILE A CA 1
ATOM 1301 C C . ILE A 1 185 ? 4.086 2.220 -0.672 1.00 98.25 185 ILE A C 1
ATOM 1303 O O . ILE A 1 185 ? 3.625 1.144 -1.049 1.00 98.25 185 ILE A O 1
ATOM 1307 N N . PHE A 1 186 ? 4.233 3.263 -1.485 1.00 98.56 186 PHE A N 1
ATOM 1308 C CA . PHE A 1 186 ? 4.014 3.182 -2.923 1.00 98.56 186 PHE A CA 1
ATOM 1309 C C . PHE A 1 186 ? 4.803 4.259 -3.668 1.00 98.56 186 PHE A C 1
ATOM 1311 O O . PHE A 1 186 ? 4.885 5.397 -3.211 1.00 98.56 186 PHE A O 1
ATOM 1318 N N . ALA A 1 187 ? 5.373 3.901 -4.821 1.00 95.44 187 ALA A N 1
ATOM 1319 C CA . ALA A 1 187 ? 6.103 4.799 -5.714 1.00 95.44 187 ALA A CA 1
ATOM 1320 C C . ALA A 1 187 ? 7.126 5.686 -4.975 1.00 95.44 187 ALA A C 1
ATOM 1322 O O . ALA A 1 187 ? 7.132 6.906 -5.133 1.00 95.44 187 ALA A O 1
ATOM 1323 N N . GLN A 1 188 ? 7.960 5.061 -4.138 1.00 96.06 188 GLN A N 1
ATOM 1324 C CA . GLN A 1 188 ? 8.995 5.678 -3.299 1.00 96.06 188 GLN A CA 1
ATOM 1325 C C . GLN A 1 188 ? 8.473 6.615 -2.196 1.00 96.06 188 GLN A C 1
ATOM 1327 O O . GLN A 1 18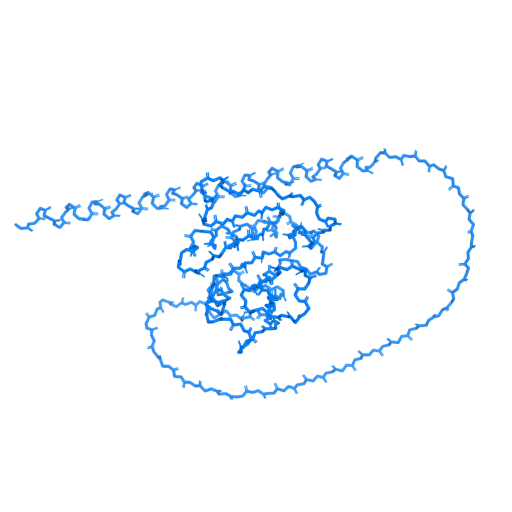8 ? 9.222 7.416 -1.643 1.00 96.06 188 GLN A O 1
ATOM 1332 N N . HIS A 1 189 ? 7.191 6.527 -1.848 1.00 97.50 189 HIS A N 1
ATOM 1333 C CA . HIS A 1 189 ? 6.593 7.338 -0.794 1.00 97.50 189 HIS A CA 1
ATOM 1334 C C . HIS A 1 189 ? 6.047 6.466 0.314 1.00 97.50 189 HIS A C 1
ATOM 1336 O O . HIS A 1 189 ? 5.439 5.432 0.057 1.00 97.50 189 HIS A O 1
ATOM 1342 N N . ILE A 1 190 ? 6.204 6.936 1.545 1.00 98.31 190 ILE A N 1
ATOM 1343 C CA . ILE A 1 190 ? 5.641 6.313 2.735 1.00 98.31 190 ILE A CA 1
ATOM 1344 C C . ILE A 1 190 ? 4.611 7.234 3.384 1.00 98.31 190 ILE A C 1
ATOM 1346 O O . ILE A 1 190 ? 4.814 8.444 3.510 1.00 98.31 190 ILE A O 1
ATOM 1350 N N . TRP A 1 191 ? 3.521 6.641 3.854 1.00 98.50 191 TRP A N 1
ATOM 1351 C CA . TRP A 1 191 ? 2.541 7.287 4.718 1.00 98.50 191 TRP A CA 1
ATOM 1352 C C . TRP A 1 191 ? 2.246 6.403 5.930 1.00 98.50 191 TRP A C 1
ATOM 1354 O O . TRP A 1 191 ? 2.260 5.177 5.831 1.00 98.50 191 TRP A O 1
ATOM 1364 N N . SER A 1 192 ? 1.980 7.017 7.081 1.00 98.38 192 SER A N 1
ATOM 1365 C CA . SER A 1 192 ? 1.552 6.311 8.291 1.00 98.38 192 SER A CA 1
ATOM 1366 C C . SER A 1 192 ? 0.611 7.177 9.134 1.00 98.38 192 SER A C 1
ATOM 1368 O O . SER A 1 192 ? 0.775 8.403 9.144 1.00 98.38 192 SER A O 1
ATOM 1370 N N . PRO A 1 193 ? -0.334 6.581 9.891 1.00 97.44 193 PRO A N 1
ATOM 1371 C CA . PRO A 1 193 ? -1.265 7.345 10.725 1.00 97.44 193 PRO A CA 1
ATOM 1372 C C . PRO A 1 193 ? -0.568 8.244 11.752 1.00 97.44 193 PRO A C 1
ATOM 1374 O O . PRO A 1 193 ? -0.914 9.415 11.885 1.00 97.44 193 PRO A O 1
ATOM 1377 N N . GLY A 1 194 ? 0.482 7.742 12.414 1.00 97.06 194 GLY A N 1
ATOM 1378 C CA . GLY A 1 194 ? 1.239 8.506 13.417 1.00 97.06 194 GLY A CA 1
ATOM 1379 C C . GLY A 1 194 ? 1.963 9.743 12.869 1.00 97.06 194 GLY A C 1
ATOM 1380 O O . GLY A 1 194 ? 2.414 10.579 13.644 1.00 97.06 194 GLY A O 1
ATOM 1381 N N . ARG A 1 195 ? 2.073 9.877 11.541 1.00 96.88 195 ARG A N 1
ATOM 1382 C CA . ARG A 1 195 ? 2.656 11.041 10.854 1.00 96.88 195 ARG A CA 1
ATOM 1383 C C . ARG A 1 195 ? 1.716 11.599 9.788 1.00 96.88 195 ARG A C 1
ATOM 1385 O O . ARG A 1 195 ? 2.165 12.159 8.792 1.00 96.88 195 ARG A O 1
ATOM 1392 N N . ALA A 1 196 ? 0.406 11.436 9.977 1.00 94.25 196 ALA A N 1
ATOM 1393 C CA . ALA A 1 196 ? -0.580 11.802 8.968 1.00 94.25 196 ALA A CA 1
ATOM 1394 C C . ALA A 1 196 ? -0.536 13.292 8.582 1.00 94.25 196 ALA A C 1
ATOM 1396 O O . ALA A 1 196 ? -0.781 13.610 7.418 1.00 94.25 196 ALA A O 1
ATOM 1397 N N . SER A 1 197 ? -0.179 14.179 9.520 1.00 94.31 197 SER A N 1
ATOM 1398 C CA . SER A 1 197 ? -0.043 15.628 9.300 1.00 94.31 197 SER A CA 1
ATOM 1399 C C . SER A 1 197 ? 1.041 16.001 8.287 1.00 94.31 197 SER A C 1
ATOM 1401 O O . SER A 1 197 ? 0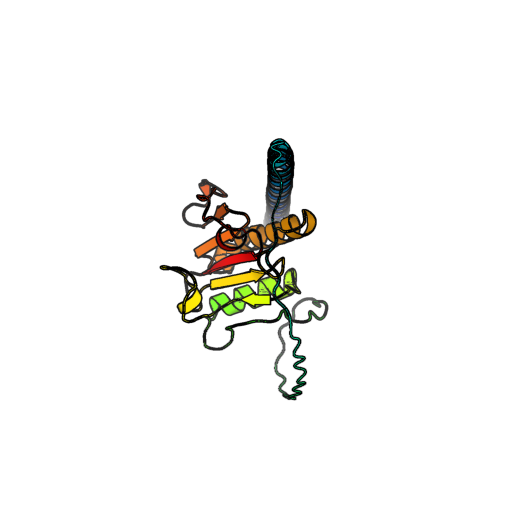.954 17.053 7.664 1.00 94.31 197 SER A O 1
ATOM 1403 N N . GLU A 1 198 ? 2.038 15.140 8.092 1.00 92.81 198 GLU A N 1
ATOM 1404 C CA . GLU A 1 198 ? 3.104 15.349 7.110 1.00 92.81 198 GLU A CA 1
ATOM 1405 C C . GLU A 1 198 ? 2.727 14.863 5.707 1.00 92.81 198 GLU A C 1
ATOM 1407 O O . GLU A 1 198 ? 3.448 15.109 4.744 1.00 92.81 198 GLU A O 1
ATOM 1412 N N . GLY A 1 199 ? 1.605 14.154 5.571 1.00 93.81 199 GLY A N 1
ATOM 1413 C CA . GLY A 1 199 ? 1.201 13.562 4.305 1.00 93.81 199 GLY A CA 1
ATOM 1414 C C . GLY A 1 199 ? 2.154 12.462 3.824 1.00 93.81 199 GLY A C 1
ATOM 1415 O O . GLY A 1 199 ? 2.738 11.718 4.614 1.00 93.81 199 GLY A O 1
ATOM 1416 N N . TRP A 1 200 ? 2.227 12.295 2.502 1.00 96.50 200 TRP A N 1
ATOM 1417 C CA . TRP A 1 200 ? 3.133 11.342 1.861 1.00 96.50 200 TRP A CA 1
ATOM 1418 C C . TRP A 1 200 ? 4.561 11.874 1.918 1.00 96.50 200 TRP A C 1
ATOM 1420 O O . TRP A 1 200 ? 4.819 13.009 1.525 1.00 96.50 200 TRP A O 1
ATOM 1430 N N . ARG A 1 201 ? 5.493 11.045 2.384 1.00 97.38 201 ARG A N 1
ATOM 1431 C CA . ARG A 1 201 ? 6.897 11.425 2.561 1.00 97.38 201 ARG A CA 1
ATOM 1432 C C . ARG A 1 201 ? 7.763 10.647 1.589 1.00 97.38 201 ARG A C 1
ATOM 1434 O O . ARG A 1 201 ? 7.660 9.422 1.541 1.00 97.38 201 ARG A O 1
ATOM 1441 N N . LEU A 1 202 ? 8.615 11.353 0.853 1.00 94.44 202 LEU A N 1
ATOM 1442 C CA . LEU A 1 202 ? 9.591 10.731 -0.034 1.00 94.44 202 LEU A CA 1
ATOM 1443 C C . LEU A 1 202 ? 10.584 9.895 0.785 1.00 94.44 202 LEU A C 1
ATOM 1445 O O . LEU A 1 202 ? 11.038 10.311 1.853 1.00 94.44 202 LEU A O 1
ATOM 1449 N N . MET A 1 203 ? 10.892 8.707 0.283 1.00 91.19 203 MET A N 1
ATOM 1450 C CA . MET A 1 203 ? 11.904 7.812 0.829 1.00 91.19 203 MET A CA 1
ATOM 1451 C C . MET A 1 203 ? 13.220 7.980 0.075 1.00 91.19 203 MET A C 1
ATOM 1453 O O . MET A 1 203 ? 13.242 8.423 -1.072 1.00 91.19 203 MET A O 1
ATOM 1457 N N . GLU A 1 204 ? 14.321 7.574 0.702 1.00 89.62 204 GLU A N 1
ATOM 1458 C CA . GLU A 1 204 ? 15.588 7.405 -0.008 1.00 89.62 204 GLU A CA 1
ATOM 1459 C C . GLU A 1 204 ? 15.450 6.421 -1.181 1.00 89.62 204 GLU A C 1
ATOM 1461 O O . GLU A 1 204 ? 14.594 5.531 -1.178 1.00 89.62 204 GLU A O 1
ATOM 1466 N N . ASP A 1 205 ? 16.287 6.587 -2.203 1.00 89.69 205 ASP A N 1
ATOM 1467 C CA . ASP A 1 205 ? 16.395 5.605 -3.277 1.00 89.69 205 ASP A CA 1
ATOM 1468 C C . ASP A 1 205 ? 17.067 4.335 -2.756 1.00 89.69 205 ASP A C 1
ATOM 1470 O O . ASP A 1 205 ? 18.180 4.366 -2.232 1.00 89.69 205 ASP A O 1
ATOM 1474 N N . ARG A 1 206 ? 16.364 3.211 -2.896 1.00 90.00 206 ARG A N 1
ATOM 1475 C CA . ARG A 1 206 ? 16.806 1.888 -2.456 1.00 90.00 206 ARG A CA 1
ATOM 1476 C C . ARG A 1 206 ? 17.380 1.035 -3.589 1.00 90.00 206 ARG A C 1
ATOM 1478 O O . ARG A 1 206 ? 17.703 -0.123 -3.350 1.00 90.00 206 ARG A O 1
ATOM 1485 N N . GLY A 1 207 ? 17.517 1.589 -4.796 1.00 87.50 207 GLY A N 1
ATOM 1486 C CA . GLY A 1 207 ? 18.323 1.025 -5.883 1.00 87.50 207 GLY A CA 1
ATOM 1487 C C . GLY A 1 207 ? 17.578 0.184 -6.922 1.00 87.50 207 GLY A C 1
ATOM 1488 O O . GLY A 1 207 ? 18.195 -0.265 -7.886 1.00 87.50 207 GLY A O 1
ATOM 1489 N N . SER A 1 208 ? 16.266 -0.035 -6.783 1.00 88.81 208 SER A N 1
ATOM 1490 C CA . SER A 1 208 ? 15.479 -0.755 -7.797 1.00 88.81 208 SER A CA 1
ATOM 1491 C C . SER A 1 208 ? 13.995 -0.390 -7.785 1.00 88.81 208 SER A C 1
ATOM 1493 O O . SER A 1 208 ? 13.476 0.141 -6.804 1.00 88.81 208 SER A O 1
ATOM 1495 N N . VAL A 1 209 ? 13.291 -0.723 -8.875 1.00 91.25 209 VAL A N 1
ATOM 1496 C CA . VAL A 1 209 ? 11.830 -0.557 -9.018 1.00 91.25 209 VAL A CA 1
ATOM 1497 C C . VAL A 1 209 ? 11.089 -1.184 -7.839 1.00 91.25 209 VAL A C 1
ATOM 1499 O O . VAL A 1 209 ? 10.260 -0.522 -7.216 1.00 91.25 209 VAL A O 1
ATOM 1502 N N . THR A 1 210 ? 11.421 -2.436 -7.515 1.00 93.25 210 THR A N 1
ATOM 1503 C CA . THR A 1 210 ? 10.772 -3.189 -6.440 1.00 93.25 210 THR A CA 1
ATOM 1504 C C . THR A 1 210 ? 11.130 -2.633 -5.068 1.00 93.25 210 THR A C 1
ATOM 1506 O O . THR A 1 210 ? 10.240 -2.396 -4.261 1.00 93.25 210 THR A O 1
ATOM 1509 N N . GLN A 1 211 ? 12.402 -2.329 -4.788 1.00 91.81 211 GLN A N 1
ATOM 1510 C CA . GLN A 1 211 ? 12.779 -1.771 -3.480 1.00 91.81 211 GLN A CA 1
ATOM 1511 C C . GLN A 1 211 ? 12.206 -0.362 -3.251 1.00 91.81 211 GLN A C 1
ATOM 1513 O O . GLN A 1 211 ? 11.939 0.019 -2.108 1.00 91.81 211 GLN A O 1
ATOM 1518 N N . ASN A 1 212 ? 11.949 0.383 -4.327 1.00 92.56 212 ASN A N 1
ATOM 1519 C CA . ASN A 1 212 ? 11.248 1.665 -4.307 1.00 92.56 212 ASN A CA 1
ATOM 1520 C C . ASN A 1 212 ? 9.724 1.537 -4.475 1.00 92.56 212 ASN A C 1
ATOM 1522 O O . ASN A 1 212 ? 9.042 2.555 -4.531 1.00 92.56 212 ASN A O 1
ATOM 1526 N N . HIS A 1 213 ? 9.168 0.322 -4.507 1.00 97.12 213 HIS A N 1
ATOM 1527 C CA . HIS A 1 213 ? 7.722 0.070 -4.510 1.00 97.12 213 HIS A CA 1
ATOM 1528 C C . HIS A 1 213 ? 6.979 0.721 -5.689 1.00 97.12 213 HIS A C 1
ATOM 1530 O O . HIS A 1 213 ? 5.855 1.205 -5.553 1.00 97.12 213 HIS A O 1
ATOM 1536 N N . PHE A 1 214 ? 7.610 0.790 -6.861 1.00 94.88 214 PHE A N 1
ATOM 1537 C CA . PHE A 1 214 ? 6.943 1.278 -8.073 1.00 94.88 214 PHE A CA 1
ATOM 1538 C C . PHE A 1 214 ? 6.058 0.209 -8.720 1.00 94.88 214 PHE A C 1
ATOM 1540 O O . PHE A 1 214 ? 5.116 0.545 -9.427 1.00 94.88 214 PHE A O 1
ATOM 1547 N N . ASP A 1 215 ? 6.350 -1.069 -8.503 1.00 97.12 215 ASP A N 1
ATOM 1548 C CA . ASP A 1 215 ? 5.640 -2.211 -9.086 1.00 97.12 215 ASP A CA 1
ATOM 1549 C C . ASP A 1 215 ? 4.550 -2.800 -8.175 1.00 97.12 215 ASP A C 1
ATOM 1551 O O . ASP A 1 215 ? 3.788 -3.658 -8.628 1.00 97.12 215 ASP A O 1
ATOM 1555 N N . HIS A 1 216 ? 4.434 -2.340 -6.925 1.00 98.44 216 HIS A N 1
ATOM 1556 C CA . HIS A 1 216 ? 3.432 -2.810 -5.967 1.00 98.44 216 HIS A CA 1
ATOM 1557 C C . HIS A 1 216 ? 3.094 -1.769 -4.899 1.00 98.44 216 HIS A C 1
ATOM 1559 O O . HIS A 1 216 ? 3.946 -0.978 -4.501 1.00 98.44 216 HIS A O 1
ATOM 1565 N N . VAL A 1 217 ? 1.860 -1.815 -4.392 1.00 98.69 217 VAL A N 1
ATOM 1566 C CA . VAL A 1 217 ? 1.466 -1.104 -3.169 1.00 98.69 217 VAL A CA 1
ATOM 1567 C C . VAL A 1 217 ? 1.745 -2.016 -1.984 1.00 98.69 217 VAL A C 1
ATOM 1569 O O . VAL A 1 217 ? 1.163 -3.094 -1.887 1.00 98.69 217 VAL A O 1
ATOM 1572 N N . HIS A 1 218 ? 2.614 -1.586 -1.078 1.00 98.56 218 HIS A N 1
ATOM 1573 C CA . HIS A 1 218 ? 2.896 -2.313 0.153 1.00 98.56 218 HIS A CA 1
ATOM 1574 C C . HIS A 1 218 ? 2.061 -1.757 1.300 1.00 98.56 218 HIS A C 1
ATOM 1576 O O . HIS A 1 218 ? 2.056 -0.548 1.549 1.00 98.56 218 HIS A O 1
ATOM 1582 N N . ILE A 1 219 ? 1.386 -2.644 2.028 1.00 98.75 219 ILE A N 1
ATOM 1583 C CA . ILE A 1 219 ? 0.573 -2.297 3.194 1.00 98.75 219 ILE A CA 1
ATOM 1584 C C . ILE A 1 219 ? 1.044 -3.125 4.378 1.00 98.75 219 ILE A C 1
ATOM 1586 O O . ILE A 1 219 ? 1.082 -4.351 4.299 1.00 98.75 219 ILE A O 1
ATOM 1590 N N . SER A 1 220 ? 1.325 -2.451 5.490 1.00 98.50 220 SER A N 1
ATOM 1591 C CA . SER A 1 220 ? 1.588 -3.080 6.782 1.00 98.50 220 SER A CA 1
ATOM 1592 C C . SER A 1 220 ? 0.506 -2.723 7.799 1.00 98.50 220 SER A C 1
ATOM 1594 O O . SER A 1 220 ? 0.007 -1.596 7.802 1.00 98.50 220 SER A O 1
ATOM 1596 N N . VAL A 1 221 ? 0.160 -3.663 8.684 1.00 98.56 221 VAL A N 1
ATOM 1597 C CA . VAL A 1 221 ? -0.858 -3.509 9.745 1.00 98.56 221 VAL A CA 1
ATOM 1598 C C . VAL A 1 221 ? -0.275 -3.692 11.147 1.00 98.56 221 VAL A C 1
ATOM 1600 O O . VAL A 1 221 ? 0.781 -4.296 11.330 1.00 98.56 221 VAL A O 1
ATOM 1603 N N . GLU A 1 222 ? -0.966 -3.160 12.154 1.00 93.81 222 GLU A N 1
ATOM 1604 C CA . GLU A 1 222 ? -0.522 -3.198 13.556 1.00 93.81 222 GLU A CA 1
ATOM 1605 C C . GLU A 1 222 ? -0.645 -4.593 14.198 1.00 93.81 222 GLU A C 1
ATOM 1607 O O . GLU A 1 222 ? 0.162 -4.959 15.060 1.00 93.81 222 GLU A O 1
ATOM 1612 N N . LYS A 1 223 ? -1.661 -5.377 13.808 1.00 79.19 223 LYS A N 1
ATOM 1613 C CA . LYS A 1 223 ? -2.076 -6.605 14.510 1.00 79.19 223 LYS A CA 1
ATOM 1614 C C . LYS A 1 223 ? -2.438 -7.753 13.594 1.00 79.19 223 LYS A C 1
ATOM 1616 O O . LYS A 1 223 ? -3.006 -7.517 12.507 1.00 79.19 223 LYS A O 1
#

pLDDT: mean 72.44, std 27.12, range [25.05, 98.75]

Organism: NCBI:txid1367882

Secondary structure (DSSP, 8-state):
--HHHHHHHHHHHHHHHHHHHHHHHHHHHHHHHHHHHHHHHHHHHHHTT-------------------------------------------PPPP-EES-GGGS-HHHHHHHHHHHHHHPPPS-EE---TT-SSTT-SGGGT-EEEEESSSSSPPPPHHHHHHHHHHHHHHHHTHHHHTEEEEEETTEEE-GGGGGG-SEEPPP-SSTTTTTSSEEEEEE--

Sequence (223 aa):
MTDGIAAIQARVNELQGQFTQLKTTSATSGQQFAAQLTAAQKTAAGTSASTTGTTASTAGTGTTSATTGTTTATTTATATTGTTGTTAATKSHDPSKLVGGGSRITSTMQKVIDDVDARFGPFPTIGAWRADGGMPGSDHPTGKAADFMITTGGKMPSAAKLKEGWEVANYVKENAEKLGVKYIIFAQHIWSPGRASEGWRLMEDRGSVTQNHFDHVHISVEK

Foldseek 3Di:
DPVVVVVVVVVVVVVVVVVVVVVVVLLVVLLVVLVVVVVVVVVVVVVVPDDDDDDDDDDDDDDDDDDDDDDDDDDDDDDDDDDDDDDPDQDDADFEAEDQDDPQADPLLVVLSVVLCSPQDDANYKYAADCVLVDPPRCRVNNFKIWRFLDPDQDADDSVSLSSQSVSQSVCVVCVVVSQWQWKAAQQWIDGPVPPVVPTDGHDDPDGSVVSHRGTIMTGHDD

InterPro domains:
  IPR058593 ARB_07466-like, C-terminal domain [PF26571] (103-214)